Protein 6Y16 (pdb70)

Solvent-accessible surface area: 12541 Å² total; per-residue (Å²): 38,27,112,93,0,105,68,65,14,6,0,5,0,0,0,6,14,109,81,85,90,16,0,62,81,43,175,107,53,74,49,46,13,98,0,6,91,13,0,120,38,0,2,149,78,2,68,13,60,38,42,29,32,73,42,101,70,128,20,0,27,70,20,0,89,84,122,101,2,7,0,0,0,3,12,2,24,46,46,118,120,57,91,138,53,1,20,26,4,65,74,32,71,51,57,53,39,87,57,58,56,96,28,20,0,0,0,0,28,107,141,18,78,54,0,36,123,53,0,28,49,6,18,158,118,79,119,39,28,113,92,0,106,101,112,28,88,0,43,0,0,0,6,14,108,82,85,90,15,0,64,80,47,187,123,53,80,48,46,13,96,0,7,91,12,0,119,38,0,2,147,81,2,68,15,130,47,112,28,35,72,40,100,72,90,20,0,11,16,15,0,24,51,136,117,3,6,0,0,0,2,11,2,24,48,46,122,67,54,91,37,1,1,19,26,4,67,61,33,70,49,57,60,61,67,49,68,55,95,43,20,0,0,0,0,24,91,98,14,78,56,0,35,121,55,0,27,50,5,17,158,120,77,122

B-factor: mean 20.74, std 9.41, range [9.98, 87.17]

Radius of gyration: 20.6 Å; Cα contacts (8 Å, |Δi|>4): 492; chains: 2; bounding box: 46×58×48 Å

Foldseek 3Di:
DLVVCVVVQEFEEEEAQPDPQQWHQDPVRDIHHPLVVLQCLLSVVSRGHYDYDHDDHVCRLVCQVVVVGFKYRYLAFDDPVVVVFWDWADFLDQPPPPNDDTTGTITGGPVPVVSNVSSNVSSVVVD/DLVVCVVVQEFEEEEAQPDPQQWHQDPVRDIHHPLVVLQCLLSVVSRGHYDYDHDHHVCRLVCQVVPVGFKYRYLAFDDPVVVVFWDWADFLDCPPPPVDDTTDTITGGPVPVVSNVSSNVSSVVVD

Secondary structure (DSSP, 8-state):
-HHHHHHHTEEEEEE-S-BTTTBEE-TTS-EESHHHHHHHHHHHHTT-EEEEEE--GGGHHHHHHTTS-SEE-SSPBP-HHHHTT-EEPSPSEESSSTT-S-EE--EE-TT-HHHHHHHHHHHHHH-/-HHHHHHHTEEEEEE-S-BTTTBEE-TTS-EESHHHHHHHHHHHHHT-EEEEEE--GGGHHHHHHTTS-SEE-SS-B--HHHHTT-EEPSPSEESSSSS-S-EE--EE-TT-HHHHHHHHHHHHHH-

Sequence (254 aa):
AIDEIKSRGYLLVGLSADFPPFEFVDENGNIVGFDVDLAKEIARRLGVELKIVDMTFDGLIPSLLTKKIDVIISGMTITEERKKVVAFSDPYFDAGGGGSGEQQYGIAVRKEDTDLLEFINSVLRELKAIDEIKSSRGYLLVGLSADFPPFEFVDENGNIVGFDVDLAKEIARRLGVELKKIVDMTFDGLIPSSLLTKKIDVIISGMTITEERKKVVAFSDPYFDAGGGGSGEQYGIAVRKEDTDLLEFINSVLRELK

Organism: Thermotoga maritima (strain ATCC 43589 / DSM 3109 / JCM 10099 / NBRC 100826 / MSB8) (NCBI:txid243274)

Structure (mmCIF, N/CA/C/O backbone):
data_6Y16
#
_entry.id   6Y16
#
_cell.length_a   35.447
_cell.length_b   45.812
_cell.length_c   52.408
_cell.angle_alpha   64.070
_cell.angle_beta   70.330
_cell.angle_gamma   90.020
#
_symmetry.space_group_name_H-M   'P 1'
#
loop_
_entity.id
_entity.type
_entity.pdbx_description
1 polymer 'Amino acid ABC transporter, periplasmic amino acid-binding protein,Amino acid ABC transporter, periplasmic amino acid-binding protein'
2 non-polymer GUANIDINE
3 non-polymer 1,2-ETHANEDIOL
4 water water
#
loop_
_atom_site.group_PDB
_atom_site.id
_atom_site.type_sy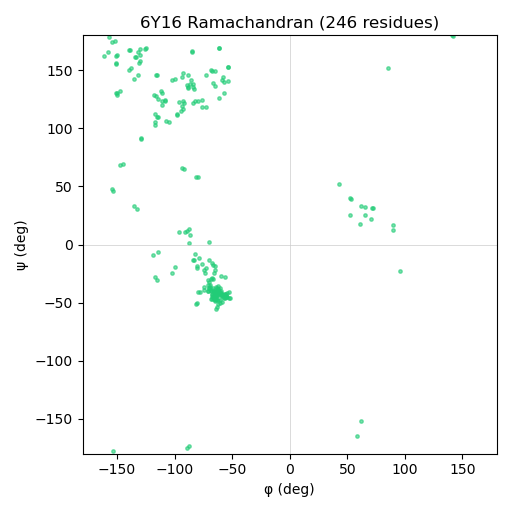mbol
_atom_site.label_atom_id
_atom_site.label_alt_id
_atom_site.label_comp_id
_atom_site.label_asym_id
_atom_site.label_entity_id
_atom_site.label_seq_id
_atom_site.pdbx_PDB_ins_code
_atom_site.Cartn_x
_atom_site.Cartn_y
_atom_site.Cartn_z
_atom_site.occupancy
_atom_site.B_iso_or_equiv
_atom_site.auth_seq_id
_atom_site.auth_comp_id
_atom_site.auth_asym_id
_atom_site.auth_atom_id
_atom_site.pdbx_PDB_model_num
ATOM 1 N N . ALA A 1 2 ? 21.511 11.702 35.979 1.00 22.05 1 ALA A N 1
ATOM 2 C CA . ALA A 1 2 ? 22.580 12.453 35.223 1.00 23.84 1 ALA A CA 1
ATOM 3 C C . ALA A 1 2 ? 22.063 13.821 34.768 1.00 22.09 1 ALA A C 1
ATOM 4 O O . ALA A 1 2 ? 22.875 14.749 34.544 1.00 20.04 1 ALA A O 1
ATOM 6 N N . ILE A 1 3 ? 20.751 13.982 34.600 1.00 21.06 2 ILE A N 1
ATOM 7 C CA . ILE A 1 3 ? 20.192 15.251 34.069 1.00 19.97 2 ILE A CA 1
ATOM 8 C C . ILE A 1 3 ? 20.374 16.354 35.114 1.00 18.67 2 ILE A C 1
ATOM 9 O O . ILE A 1 3 ? 20.649 17.477 34.732 1.00 19.84 2 ILE A O 1
ATOM 14 N N . ASP A 1 4 ? 20.184 16.057 36.403 1.00 19.42 3 ASP A N 1
ATOM 15 C CA . ASP A 1 4 ? 20.358 17.057 37.485 1.00 20.79 3 ASP A CA 1
ATOM 16 C C . ASP A 1 4 ? 21.777 17.646 37.386 1.00 19.58 3 ASP A C 1
ATOM 17 O O . ASP A 1 4 ? 21.921 18.861 37.439 1.00 18.06 3 ASP A O 1
ATOM 22 N N . GLU A 1 5 ? 22.778 16.802 37.155 1.00 20.08 4 GLU A N 1
ATOM 23 C CA . GLU A 1 5 ? 24.206 17.204 37.172 1.00 18.45 4 GLU A CA 1
ATOM 24 C C . GLU A 1 5 ? 24.537 18.010 35.908 1.00 15.33 4 GLU A C 1
ATOM 25 O O . GLU A 1 5 ? 25.357 18.954 35.977 1.00 18.53 4 GLU A O 1
ATOM 31 N N . ILE A 1 6 ? 23.995 17.618 34.762 1.00 15.06 5 ILE A N 1
ATOM 32 C CA . ILE A 1 6 ? 24.138 18.416 33.511 1.00 17.41 5 ILE A CA 1
ATOM 33 C C . ILE A 1 6 ? 23.512 19.796 33.758 1.00 16.53 5 ILE A C 1
ATOM 34 O O . ILE A 1 6 ? 24.125 20.805 33.387 1.00 15.55 5 ILE A O 1
ATOM 39 N N . LYS A 1 7 ? 22.273 19.850 34.270 1.00 16.88 6 LYS A N 1
ATOM 40 C CA . LYS A 1 7 ? 21.561 21.135 34.422 1.00 18.26 6 LYS A CA 1
ATOM 41 C C . LYS A 1 7 ? 22.320 22.007 35.418 1.00 18.91 6 LYS A C 1
ATOM 42 O O . LYS A 1 7 ? 22.428 23.232 35.153 1.00 17.54 6 LYS A O 1
ATOM 48 N N . SER A 1 8 ? 22.887 21.382 36.450 1.00 19.15 7 SER A N 1
ATOM 49 C CA . SER A 1 8 ? 23.695 22.125 37.455 1.00 20.85 7 SER A CA 1
ATOM 50 C C . SER A 1 8 ? 24.945 22.723 36.799 1.00 20.23 7 SER A C 1
ATOM 51 O O . SER A 1 8 ? 25.218 23.922 37.033 1.00 20.31 7 SER A O 1
ATOM 54 N N . ARG A 1 9 ? 25.696 21.969 36.001 1.00 16.60 8 ARG A N 1
ATOM 55 C CA . ARG A 1 9 ? 26.873 22.470 35.226 1.00 16.93 8 ARG A CA 1
ATOM 56 C C . ARG A 1 9 ? 26.443 23.556 34.233 1.00 16.96 8 ARG A C 1
ATOM 57 O O . ARG A 1 9 ? 27.215 24.518 34.029 1.00 15.61 8 ARG A O 1
ATOM 65 N N . GLY A 1 10 ? 25.305 23.369 33.546 1.00 14.40 9 GLY A N 1
ATOM 66 C CA . GLY A 1 10 ? 24.750 24.359 32.615 1.00 14.10 9 GLY A CA 1
ATOM 67 C C . GLY A 1 10 ? 25.277 24.150 31.206 1.00 13.43 9 GLY A C 1
ATOM 68 O O . GLY A 1 10 ? 25.086 25.028 30.360 1.00 14.72 9 GLY A O 1
ATOM 69 N N . TYR A 1 11 ? 25.843 22.973 30.930 1.00 15.25 10 TYR A N 1
ATOM 70 C CA . TYR A 1 11 ? 26.321 22.630 29.569 1.00 14.17 10 TYR A CA 1
ATOM 71 C C . TYR A 1 11 ? 26.234 21.118 29.383 1.00 12.87 10 TYR A C 1
ATOM 72 O O . TYR A 1 11 ? 26.362 20.347 30.354 1.00 14.23 10 TYR A O 1
ATOM 81 N N . LEU A 1 12 ? 26.152 20.743 28.108 1.00 14.74 11 LEU A N 1
ATOM 82 C CA . LEU A 1 12 ? 26.176 19.348 27.634 1.00 14.24 11 LEU A CA 1
ATOM 83 C C . LEU A 1 12 ? 27.424 19.147 26.776 1.00 15.27 11 LEU A C 1
ATOM 84 O O . LEU A 1 12 ? 27.604 19.887 25.831 1.00 14.96 11 LEU A O 1
ATOM 89 N N . LEU A 1 13 ? 28.215 18.122 27.087 1.00 14.71 12 LEU A N 1
ATOM 90 C CA . LEU A 1 13 ? 29.474 17.798 26.369 1.00 13.63 12 LEU A CA 1
ATOM 91 C C . LEU A 1 13 ? 29.117 16.695 25.369 1.00 13.14 12 LEU A C 1
ATOM 92 O O . LEU A 1 13 ? 28.718 15.615 25.782 1.00 12.70 12 LEU A O 1
ATOM 97 N N . VAL A 1 14 ? 29.156 17.031 24.088 1.00 12.51 13 VAL A N 1
ATOM 98 C CA . VAL A 1 14 ? 28.845 16.067 23.002 1.00 12.93 13 VAL A CA 1
ATOM 99 C C . VAL A 1 14 ? 30.145 15.716 22.294 1.00 13.41 13 VAL A C 1
ATOM 100 O O . VAL A 1 14 ? 30.786 16.611 21.726 1.00 13.98 13 VAL A O 1
ATOM 104 N N . GLY A 1 15 ? 30.449 14.425 22.249 1.00 13.64 14 GLY A N 1
ATOM 105 C CA . GLY A 1 15 ? 31.605 13.919 21.509 1.00 13.58 14 GLY A CA 1
ATOM 106 C C . GLY A 1 15 ? 31.226 13.615 20.075 1.00 14.84 14 GLY A C 1
ATOM 107 O O . GLY A 1 15 ? 30.149 13.018 19.857 1.00 12.42 14 GLY A O 1
ATOM 108 N N . LEU A 1 16 ? 32.069 14.030 19.140 1.00 12.20 15 LEU A N 1
ATOM 109 C CA . LEU A 1 16 ? 31.959 13.532 17.753 1.00 14.48 15 LEU A CA 1
ATOM 110 C C . LEU A 1 16 ? 33.320 13.559 17.080 1.00 14.32 15 LEU A C 1
ATOM 111 O O . LEU A 1 16 ? 34.295 14.106 17.645 1.00 13.98 15 LEU A O 1
ATOM 116 N N . SER A 1 17 ? 33.352 13.030 15.861 1.00 14.19 16 SER A N 1
ATOM 117 C CA . SER A 1 17 ? 34.546 13.050 14.973 1.00 14.11 16 SER A CA 1
ATOM 118 C C . SER A 1 17 ? 34.159 13.861 13.732 1.00 15.41 16 SER A C 1
ATOM 119 O O . SER A 1 17 ? 33.398 13.331 12.896 1.00 14.70 16 SER A O 1
ATOM 122 N N . ALA A 1 18 ? 34.655 15.096 13.617 1.00 14.78 17 ALA A N 1
ATOM 123 C CA . ALA A 1 18 ? 34.173 16.042 12.585 1.00 15.25 17 ALA A CA 1
ATOM 124 C C . ALA A 1 18 ? 34.847 15.771 11.232 1.00 16.47 17 ALA A C 1
ATOM 125 O O . ALA A 1 18 ? 35.431 16.698 10.658 1.00 19.96 17 ALA A O 1
ATOM 127 N N . ASP A 1 19 ? 34.699 14.565 10.700 1.00 16.89 18 ASP A N 1
ATOM 128 C CA . ASP A 1 19 ? 35.281 14.203 9.384 1.00 19.19 18 ASP A CA 1
ATOM 129 C C . ASP A 1 19 ? 34.244 13.446 8.563 1.00 18.79 18 ASP A C 1
ATOM 130 O O . ASP A 1 19 ? 34.644 12.518 7.836 1.00 20.15 18 ASP A O 1
ATOM 135 N N . PHE A 1 20 ? 32.956 13.763 8.718 1.00 16.65 19 PHE A N 1
ATOM 136 C CA . PHE A 1 20 ? 31.881 12.877 8.188 1.00 16.62 19 PHE A CA 1
ATOM 137 C C . PHE A 1 20 ? 30.701 13.744 7.772 1.00 16.27 19 PHE A C 1
ATOM 138 O O . PHE A 1 20 ? 29.609 13.750 8.359 1.00 15.57 19 PHE A O 1
ATOM 146 N N . PRO A 1 21 ? 30.909 14.529 6.710 1.00 16.62 20 PRO A N 1
ATOM 147 C CA . PRO A 1 21 ? 29.807 15.331 6.183 1.00 16.77 20 PRO A CA 1
ATOM 148 C C . PRO A 1 21 ? 28.765 14.344 5.668 1.00 15.01 20 PRO A C 1
ATOM 149 O O . PRO A 1 21 ? 29.109 13.299 5.134 1.00 15.88 20 PRO A O 1
ATOM 153 N N . PRO A 1 22 ? 27.458 14.660 5.687 1.00 14.29 21 PRO A N 1
ATOM 154 C CA . PRO A 1 22 ? 26.893 15.909 6.176 1.00 15.31 21 PRO A CA 1
ATOM 155 C C . PRO A 1 22 ? 26.555 15.900 7.678 1.00 14.23 21 PRO A C 1
ATOM 156 O O . PRO A 1 22 ? 25.829 16.748 8.132 1.00 14.23 21 PRO A O 1
ATOM 160 N N . PHE A 1 23 ? 27.010 14.894 8.400 1.00 12.70 22 PHE A N 1
ATOM 161 C CA . PHE A 1 23 ? 26.629 14.723 9.826 1.00 13.07 22 PHE A CA 1
ATOM 162 C C . PHE A 1 23 ? 27.464 15.627 10.733 1.00 13.47 22 PHE A C 1
ATOM 163 O O . PHE A 1 23 ? 26.903 16.297 11.619 1.00 14.63 22 PHE A O 1
ATOM 171 N N . GLU A 1 24 ? 28.788 15.583 10.574 1.00 14.03 23 GLU A N 1
ATOM 172 C CA . GLU A 1 24 ? 29.676 16.519 11.319 1.00 13.30 23 GLU A CA 1
ATOM 173 C C . GLU A 1 24 ? 30.893 16.762 10.438 1.00 13.83 23 GLU A C 1
ATOM 174 O O . GLU A 1 24 ? 31.524 15.795 9.982 1.00 14.66 23 GLU A O 1
ATOM 180 N N . PHE A 1 25 ? 31.231 18.022 10.249 1.00 15.52 24 PHE A N 1
ATOM 181 C CA . PHE A 1 25 ? 32.403 18.439 9.444 1.00 16.59 24 PHE A CA 1
ATOM 182 C C . PHE A 1 25 ? 32.770 19.879 9.796 1.00 17.89 24 PHE A C 1
ATOM 183 O O . PHE A 1 25 ? 32.006 20.585 10.470 1.00 19.47 24 PHE A O 1
ATOM 191 N N . VAL A 1 26 ? 34.001 20.244 9.433 1.00 21.58 25 VAL A N 1
ATOM 192 C CA . VAL A 1 26 ? 34.588 21.606 9.626 1.00 20.67 25 VAL A CA 1
ATOM 193 C C . VAL A 1 26 ? 34.356 22.416 8.338 1.00 22.60 25 VAL A C 1
ATOM 194 O O . VAL A 1 26 ? 34.698 21.917 7.240 1.00 24.84 25 VAL A O 1
ATOM 198 N N . ASP A 1 27 ? 33.631 23.529 8.442 1.00 24.67 26 ASP A N 1
ATOM 199 C CA . ASP A 1 27 ? 33.202 24.330 7.258 1.00 29.63 26 ASP A CA 1
ATOM 200 C C . ASP A 1 27 ? 34.282 25.371 6.951 1.00 34.85 26 ASP A C 1
ATOM 201 O O . ASP A 1 27 ? 35.375 25.288 7.566 1.00 26.32 26 ASP A O 1
ATOM 206 N N . GLU A 1 28 ? 33.997 26.243 5.972 1.00 41.21 27 GLU A N 1
ATOM 207 C CA . GLU A 1 28 ? 34.985 27.157 5.335 1.00 47.05 27 GLU A CA 1
ATOM 208 C C . GLU A 1 28 ? 35.473 28.154 6.389 1.00 44.00 27 GLU A C 1
ATOM 209 O O . GLU A 1 28 ? 36.583 28.654 6.237 1.00 48.61 27 GLU A O 1
ATOM 215 N N . ASN A 1 29 ? 34.692 28.365 7.448 1.00 39.80 28 ASN A N 1
ATOM 216 C CA . ASN A 1 29 ? 34.989 29.286 8.573 1.00 42.52 28 ASN A CA 1
ATOM 217 C C . ASN A 1 29 ? 35.611 28.534 9.756 1.00 43.65 28 ASN A C 1
ATOM 218 O O . ASN A 1 29 ? 35.651 29.134 10.850 1.00 44.11 28 ASN A O 1
ATOM 223 N N . GLY A 1 30 ? 36.006 27.265 9.588 1.00 37.95 29 GLY A N 1
ATOM 224 C CA . GLY A 1 30 ? 36.581 26.434 10.670 1.00 35.63 29 GLY A CA 1
ATOM 225 C C . GLY A 1 30 ? 35.593 26.135 11.794 1.00 32.91 29 GLY A C 1
ATOM 226 O O . GLY A 1 30 ? 36.019 25.830 12.922 1.00 30.75 29 GLY A O 1
ATOM 227 N N . ASN A 1 31 ? 34.289 26.149 11.526 1.00 30.55 30 ASN A N 1
ATOM 228 C CA . ASN A 1 31 ? 33.269 25.831 12.558 1.00 28.28 30 ASN A CA 1
ATOM 229 C C . ASN A 1 31 ? 32.764 24.405 12.325 1.00 21.52 30 ASN A C 1
ATOM 230 O O . ASN A 1 31 ? 32.727 23.994 11.149 1.00 21.13 30 ASN A O 1
ATOM 235 N N . ILE A 1 32 ? 32.524 23.674 13.421 1.00 19.07 31 ILE A N 1
ATOM 236 C CA . ILE A 1 32 ? 31.994 22.284 13.312 1.00 19.70 31 ILE A CA 1
ATOM 237 C C . ILE A 1 32 ? 30.493 22.424 13.140 1.00 17.71 31 ILE A C 1
ATOM 238 O O . ILE A 1 32 ? 29.846 23.030 13.990 1.00 17.94 31 ILE A O 1
ATOM 243 N N . VAL A 1 33 ? 29.981 21.849 12.058 1.00 16.86 32 VAL A N 1
ATOM 244 C CA . VAL A 1 33 ? 28.561 21.982 11.660 1.00 17.83 32 VAL A CA 1
ATOM 245 C C . VAL A 1 33 ? 28.088 20.613 11.169 1.00 15.80 32 VAL A C 1
ATOM 246 O O . VAL A 1 33 ? 28.928 19.720 10.911 1.00 18.41 32 VAL A O 1
ATOM 250 N N . GLY A 1 34 ? 26.782 20.475 11.013 1.00 16.29 33 GLY A N 1
ATOM 251 C CA . GLY A 1 34 ? 26.194 19.307 10.347 1.00 15.61 33 GLY A CA 1
ATOM 252 C C . GLY A 1 34 ? 24.911 18.889 11.038 1.00 15.25 33 GLY A C 1
ATOM 253 O O . GLY A 1 34 ? 24.532 19.448 12.069 1.00 14.97 33 GLY A O 1
ATOM 254 N N . PHE A 1 35 ? 24.289 17.846 10.496 1.00 15.16 34 PHE A N 1
ATOM 255 C CA . PHE A 1 35 ? 23.008 17.316 11.014 1.00 14.67 34 PHE A CA 1
ATOM 256 C C . PHE A 1 35 ? 23.157 16.986 12.508 1.00 14.06 34 PHE A C 1
ATOM 257 O O . PHE A 1 35 ? 22.225 17.240 13.298 1.00 15.13 34 PHE A O 1
ATOM 265 N N . ASP A 1 36 ? 24.259 16.344 12.882 1.00 13.79 35 ASP A N 1
ATOM 266 C CA . ASP A 1 36 ? 24.479 15.888 14.277 1.00 12.06 35 ASP A CA 1
ATOM 267 C C . ASP A 1 36 ? 24.690 17.079 15.198 1.00 12.44 35 ASP A C 1
ATOM 268 O O . ASP A 1 36 ? 24.257 17.040 16.369 1.00 14.40 35 ASP A O 1
ATOM 273 N N . VAL A 1 37 ? 25.329 18.127 14.709 1.00 12.83 36 VAL A N 1
ATOM 274 C CA . VAL A 1 37 ? 25.516 19.359 15.518 1.00 13.25 36 VAL A CA 1
ATOM 275 C C . VAL A 1 37 ? 24.117 19.927 15.749 1.00 13.65 36 VAL A C 1
ATOM 276 O O . VAL A 1 37 ? 23.846 20.393 16.857 1.00 15.30 36 VAL A O 1
ATOM 280 N N . ASP A 1 38 ? 23.307 20.020 14.693 1.00 12.90 37 ASP A N 1
ATOM 281 C CA . ASP A 1 38 ? 21.934 20.564 14.842 1.00 14.65 37 ASP A CA 1
ATOM 282 C C . ASP A 1 38 ? 21.161 19.766 15.905 1.00 14.95 37 ASP A C 1
ATOM 283 O O . ASP A 1 38 ? 20.422 20.362 16.735 1.00 15.15 37 ASP A O 1
ATOM 288 N N . LEU A 1 39 ? 21.280 18.442 15.900 1.00 14.19 38 LEU A N 1
ATOM 289 C CA . LEU A 1 39 ? 20.569 17.575 16.862 1.00 14.92 38 LEU A CA 1
ATOM 290 C C . LEU A 1 39 ? 21.146 17.825 18.266 1.00 14.07 38 LEU A C 1
ATOM 291 O O . LEU A 1 39 ? 20.361 17.939 19.212 1.00 13.37 38 LEU A O 1
ATOM 296 N N . ALA A 1 40 ? 22.483 17.859 18.421 1.00 13.88 39 ALA A N 1
ATOM 297 C CA . ALA A 1 40 ? 23.129 18.191 19.718 1.00 14.74 39 ALA A CA 1
ATOM 298 C C . ALA A 1 40 ? 22.545 19.512 20.256 1.00 16.09 39 ALA A C 1
ATOM 299 O O . ALA A 1 40 ? 22.166 19.616 21.450 1.00 13.75 39 ALA A O 1
ATOM 301 N N . LYS A 1 41 ? 22.429 20.513 19.382 1.00 14.63 40 LYS A N 1
ATOM 302 C CA . LYS A 1 41 ? 21.970 21.857 19.800 1.00 15.91 40 LYS A CA 1
ATOM 303 C C . LYS A 1 41 ? 20.528 21.754 20.298 1.00 14.97 40 LYS A C 1
ATOM 304 O O . LYS A 1 41 ? 20.193 22.398 21.269 1.00 15.93 40 LYS A O 1
ATOM 310 N N . GLU A 1 42 ? 19.707 20.964 19.613 1.00 15.45 41 GLU A N 1
ATOM 311 C CA . GLU A 1 42 ? 18.310 20.791 19.992 1.00 18.23 41 GLU A CA 1
ATOM 312 C C . GLU A 1 42 ? 18.199 20.155 21.371 1.00 16.94 41 GLU A C 1
ATOM 313 O O . GLU A 1 42 ? 17.447 20.628 22.223 1.00 16.13 41 GLU A O 1
ATOM 319 N N . ILE A 1 43 ? 18.950 19.080 21.584 1.00 14.50 42 ILE A N 1
ATOM 320 C CA . ILE A 1 43 ? 18.933 18.376 22.893 1.00 14.16 42 ILE A CA 1
ATOM 321 C C . ILE A 1 43 ? 19.398 19.331 23.995 1.00 14.63 42 ILE A C 1
ATOM 322 O O . ILE A 1 43 ? 18.764 19.374 25.054 1.00 15.01 42 ILE A O 1
ATOM 327 N N . ALA A 1 44 ? 20.507 20.045 23.795 1.00 14.71 43 ALA A N 1
ATOM 328 C CA . ALA A 1 44 ? 21.018 20.979 24.814 1.00 16.13 43 ALA A CA 1
ATOM 329 C C . ALA A 1 44 ? 19.923 22.017 25.086 1.00 15.27 43 ALA A C 1
ATOM 330 O O . ALA A 1 44 ? 19.642 22.320 26.242 1.00 16.87 43 ALA A O 1
ATOM 332 N N . ARG A 1 45 ? 19.290 22.521 24.028 1.00 15.83 44 ARG A N 1
ATOM 333 C CA . ARG A 1 45 ? 18.280 23.596 24.188 1.00 17.14 44 ARG A CA 1
ATOM 334 C C . ARG A 1 45 ? 17.124 23.034 25.027 1.00 19.75 44 ARG A C 1
ATOM 335 O O . ARG A 1 45 ? 16.598 23.734 25.898 1.00 17.46 44 ARG A O 1
ATOM 343 N N . ARG A 1 46 ? 16.698 21.797 24.785 1.00 17.65 45 ARG A N 1
ATOM 344 C CA . ARG A 1 46 ? 15.539 21.253 25.530 1.00 18.71 45 ARG A CA 1
ATOM 345 C C . ARG A 1 46 ? 15.937 20.911 26.965 1.00 18.92 45 ARG A C 1
ATOM 346 O O . ARG A 1 46 ? 15.058 20.883 27.830 1.00 18.35 45 ARG A O 1
ATOM 354 N N . LEU A 1 47 ? 17.225 20.698 27.261 1.00 18.23 46 LEU A N 1
ATOM 355 C CA . LEU A 1 47 ? 17.676 20.528 28.666 1.00 17.76 46 LEU A CA 1
ATOM 356 C C . LEU A 1 47 ? 17.868 21.889 29.347 1.00 15.77 46 LEU A C 1
ATOM 357 O O . LEU A 1 47 ? 18.177 21.856 30.523 1.00 19.04 46 LEU A O 1
ATOM 362 N N . GLY A 1 48 ? 17.788 22.991 28.598 1.00 15.82 47 GLY A N 1
ATOM 363 C CA . GLY A 1 48 ? 18.034 24.360 29.089 1.00 17.78 47 GLY A CA 1
ATOM 364 C C . GLY A 1 48 ? 19.520 24.578 29.372 1.00 16.70 47 GLY A C 1
ATOM 365 O O . GLY A 1 48 ? 19.840 25.459 30.174 1.00 17.38 47 GLY A O 1
ATOM 366 N N . VAL A 1 49 ? 20.413 23.924 28.633 1.00 15.21 48 VAL A N 1
ATOM 367 C CA . VAL A 1 49 ? 21.877 24.121 28.854 1.00 15.46 48 VAL A CA 1
ATOM 368 C C . VAL A 1 49 ? 22.563 24.535 27.557 1.00 15.66 48 VAL A C 1
ATOM 369 O O . VAL A 1 49 ? 21.955 24.408 26.466 1.00 15.43 48 VAL A O 1
ATOM 373 N N . GLU A 1 50 ? 23.829 24.954 27.677 1.00 14.88 49 GLU A N 1
ATOM 374 C CA . GLU A 1 50 ? 24.661 25.285 26.502 1.00 15.62 49 GLU A CA 1
ATOM 375 C C . GLU A 1 50 ? 25.309 24.000 25.976 1.00 13.47 49 GLU A C 1
ATOM 376 O O . GLU A 1 50 ? 25.290 22.980 26.653 1.00 15.93 49 GLU A O 1
ATOM 382 N N . LEU A 1 51 ? 25.840 24.070 24.768 1.00 16.69 50 LEU A N 1
ATOM 383 C CA . LEU A 1 51 ? 26.491 22.926 24.088 1.00 16.82 50 LEU A CA 1
ATOM 384 C C . LEU A 1 51 ? 27.990 23.155 23.964 1.00 17.84 50 LEU A C 1
ATOM 385 O O . LEU A 1 51 ? 28.406 24.238 23.537 1.00 17.19 50 LEU A O 1
ATOM 390 N N . LYS A 1 52 ? 28.785 22.169 24.359 1.00 16.31 51 LYS A N 1
ATOM 391 C CA . LYS A 1 52 ? 30.221 22.096 23.984 1.00 15.95 51 LYS A CA 1
ATOM 392 C C . LYS A 1 52 ? 30.405 20.830 23.143 1.00 15.73 51 LYS A C 1
ATOM 393 O O . LYS A 1 52 ? 30.233 19.740 23.722 1.00 15.45 51 LYS A O 1
ATOM 399 N N . ILE A 1 53 ? 30.713 21.006 21.857 1.00 16.11 52 ILE A N 1
ATOM 400 C CA . ILE A 1 53 ? 31.156 19.910 20.940 1.00 16.30 52 ILE A CA 1
ATOM 401 C C . ILE A 1 53 ? 32.603 19.602 21.281 1.00 19.10 52 ILE A C 1
ATOM 402 O O . ILE A 1 53 ? 33.445 20.540 21.280 1.00 18.79 52 ILE A O 1
ATOM 407 N N . VAL A 1 54 ? 32.871 18.343 21.596 1.00 15.33 53 VAL A N 1
ATOM 408 C CA . VAL A 1 54 ? 34.256 17.873 21.847 1.00 15.23 53 VAL A CA 1
ATOM 409 C C . VAL A 1 54 ? 34.656 17.022 20.646 1.00 14.66 53 VAL A C 1
ATOM 410 O O . VAL A 1 54 ? 34.137 15.887 20.547 1.00 15.05 53 VAL A O 1
ATOM 414 N N . ASP A 1 55 ? 35.523 17.557 19.782 1.00 14.74 54 ASP A N 1
ATOM 415 C CA . ASP A 1 55 ? 35.950 16.880 18.533 1.00 15.41 54 ASP A CA 1
ATOM 416 C C . ASP A 1 55 ? 37.081 15.921 18.897 1.00 15.30 54 ASP A C 1
ATOM 417 O O . ASP A 1 55 ? 38.026 16.331 19.583 1.00 17.82 54 ASP A O 1
ATOM 422 N N . MET A 1 56 ? 37.019 14.702 18.404 1.00 13.52 55 MET A N 1
ATOM 423 C CA . MET A 1 56 ? 38.089 13.711 18.588 1.00 14.76 55 MET A CA 1
ATOM 424 C C . MET A 1 56 ? 38.070 12.714 17.431 1.00 15.39 55 MET A C 1
ATOM 425 O O . MET A 1 56 ? 37.193 12.816 16.573 1.00 16.17 55 MET A O 1
ATOM 430 N N . THR A 1 57 ? 38.960 11.726 17.483 1.00 16.38 56 THR A N 1
ATOM 431 C CA . THR A 1 57 ? 38.967 10.603 16.516 1.00 18.25 56 THR A CA 1
ATOM 432 C C . THR A 1 57 ? 37.781 9.699 16.835 1.00 16.35 56 THR A C 1
ATOM 433 O O . THR A 1 57 ? 37.352 9.632 17.975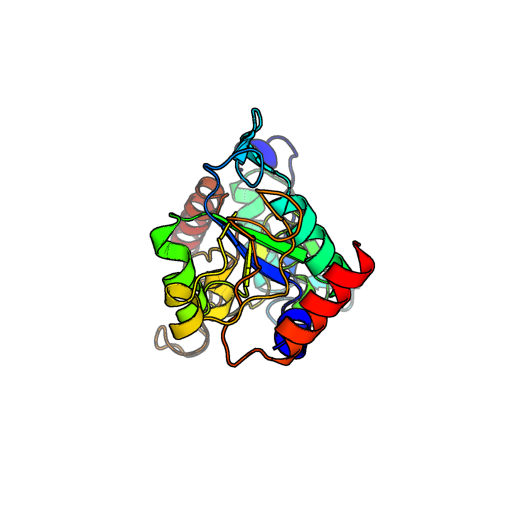 1.00 15.58 56 THR A O 1
ATOM 437 N N . PHE A 1 58 ? 37.193 9.115 15.807 1.00 16.70 57 PHE A N 1
ATOM 438 C CA . PHE A 1 58 ? 36.001 8.246 15.966 1.00 15.93 57 PHE A CA 1
ATOM 439 C C . PHE A 1 58 ? 36.275 7.122 16.977 1.00 17.23 57 PHE A C 1
ATOM 440 O O . PHE A 1 58 ? 35.436 6.871 17.882 1.00 14.17 57 PHE A O 1
ATOM 448 N N . ASP A 1 59 ? 37.449 6.465 16.880 1.00 19.02 58 ASP A N 1
ATOM 449 C CA . ASP A 1 59 ? 37.843 5.350 17.775 1.00 18.87 58 ASP A CA 1
ATOM 450 C C . ASP A 1 59 ? 37.994 5.850 19.215 1.00 17.08 58 ASP A C 1
ATOM 451 O O . ASP A 1 59 ? 37.990 5.005 20.137 1.00 18.03 58 ASP A O 1
ATOM 456 N N . GLY A 1 60 ? 38.145 7.157 19.430 1.00 13.51 59 GLY A N 1
ATOM 457 C CA . GLY A 1 60 ? 38.265 7.724 20.781 1.00 12.99 59 GLY A CA 1
ATOM 458 C C . GLY A 1 60 ? 36.914 7.967 21.453 1.00 11.84 59 GLY A C 1
ATOM 459 O O . GLY A 1 60 ? 36.904 8.305 22.638 1.00 12.43 59 GLY A O 1
ATOM 460 N N . LEU A 1 61 ? 35.800 7.925 20.719 1.00 13.86 60 LEU A N 1
ATOM 461 C CA . LEU A 1 61 ? 34.490 8.388 21.229 1.00 13.03 60 LEU A CA 1
ATOM 462 C C . LEU A 1 61 ? 34.035 7.531 22.404 1.00 12.88 60 LEU A C 1
ATOM 463 O O . LEU A 1 61 ? 33.717 8.071 23.463 1.00 13.29 60 LEU A O 1
ATOM 468 N N . ILE A 1 62 ? 33.938 6.212 22.245 1.00 13.39 61 ILE A N 1
ATOM 469 C CA . ILE A 1 62 ? 33.402 5.394 23.368 1.00 14.53 61 ILE A CA 1
ATOM 470 C C . ILE A 1 62 ? 34.381 5.452 24.544 1.00 12.80 61 ILE A C 1
ATOM 471 O O . ILE A 1 62 ? 33.963 5.654 25.668 1.00 14.31 61 ILE A O 1
ATOM 476 N N . PRO A 1 63 ? 35.711 5.393 24.345 1.00 14.22 62 PRO A N 1
ATOM 477 C CA . PRO A 1 63 ? 36.623 5.607 25.472 1.00 13.03 62 PRO A CA 1
ATOM 478 C C . PRO A 1 63 ? 36.380 6.924 26.221 1.00 13.39 62 PRO A C 1
ATOM 479 O O . PRO A 1 63 ? 36.415 6.921 27.424 1.00 14.08 62 PRO A O 1
ATOM 483 N N . SER A 1 64 ? 36.128 8.019 25.508 1.00 14.22 63 SER A N 1
ATOM 484 C CA . SER A 1 64 ? 35.864 9.343 26.134 1.00 14.72 63 SER A CA 1
ATOM 485 C C . SER A 1 64 ? 34.549 9.318 26.904 1.00 12.88 63 SER A C 1
ATOM 486 O O . SER A 1 64 ? 34.428 9.933 27.971 1.00 13.62 63 SER A O 1
ATOM 489 N N . LEU A 1 65 ? 33.543 8.653 26.355 1.00 13.07 64 LEU A N 1
ATOM 490 C CA . LEU A 1 65 ? 32.255 8.558 27.057 1.00 12.32 64 LEU A CA 1
ATOM 491 C C . LEU A 1 65 ? 32.444 7.758 28.359 1.00 12.66 64 LEU A C 1
ATOM 492 O O . LEU A 1 65 ? 31.889 8.169 29.383 1.00 13.80 64 LEU A O 1
ATOM 497 N N . LEU A 1 66 ? 33.148 6.627 28.313 1.00 15.17 65 LEU A N 1
ATOM 498 C CA . LEU A 1 66 ? 33.415 5.756 29.496 1.00 14.93 65 LEU A CA 1
ATOM 499 C C . LEU A 1 66 ? 34.098 6.546 30.612 1.00 15.52 65 LEU A C 1
ATOM 500 O O . LEU A 1 66 ? 33.793 6.302 31.800 1.00 14.47 65 LEU A O 1
ATOM 505 N N . THR A 1 67 ? 35.066 7.391 30.250 1.00 15.08 66 THR A N 1
ATOM 506 C CA . THR A 1 67 ? 35.897 8.172 31.200 1.00 16.87 66 THR A CA 1
ATOM 507 C C . THR A 1 67 ? 35.215 9.491 31.560 1.00 15.88 66 THR A C 1
ATOM 508 O O . THR A 1 67 ? 35.882 10.339 32.182 1.00 14.87 66 THR A O 1
ATOM 512 N N . LYS A 1 68 ? 33.967 9.679 31.137 1.00 14.52 67 LYS A N 1
ATOM 513 C CA . LYS A 1 68 ? 33.141 10.849 31.517 1.00 16.03 67 LYS A CA 1
ATOM 514 C C . LYS A 1 68 ? 33.775 12.158 31.023 1.00 16.09 67 LYS A C 1
ATOM 515 O O . LYS A 1 68 ? 33.548 13.197 31.687 1.00 16.87 67 LYS A O 1
ATOM 521 N N . LYS A 1 69 ? 34.462 12.166 29.871 1.00 15.50 68 LYS A N 1
ATOM 522 C CA . LYS A 1 69 ? 34.945 13.413 29.225 1.00 17.29 68 LYS A CA 1
ATOM 523 C C . LYS A 1 69 ? 33.774 14.039 28.449 1.00 14.54 68 LYS A C 1
ATOM 524 O O . LYS A 1 69 ? 33.868 15.218 28.129 1.00 13.52 68 LYS A O 1
ATOM 530 N N . ILE A 1 70 ? 32.754 13.245 28.134 1.00 12.88 69 ILE A N 1
ATOM 531 C CA . ILE A 1 70 ? 31.567 13.647 27.329 1.00 12.69 69 ILE A CA 1
ATOM 532 C C . ILE A 1 70 ? 30.331 13.014 27.968 1.00 13.85 69 ILE A C 1
ATOM 533 O O . ILE A 1 70 ? 30.429 11.973 28.671 1.00 14.75 69 ILE A O 1
ATOM 538 N N . ASP A 1 71 ? 29.197 13.695 27.825 1.00 14.92 70 ASP A N 1
ATOM 539 C CA . ASP A 1 71 ? 27.885 13.171 28.246 1.00 13.46 70 ASP A CA 1
ATOM 540 C C . ASP A 1 71 ? 27.352 12.152 27.236 1.00 13.23 70 ASP A C 1
ATOM 541 O O . ASP A 1 71 ? 26.633 11.246 27.633 1.00 13.76 70 ASP A O 1
ATOM 546 N N . VAL A 1 72 ? 27.512 12.411 25.955 1.00 12.83 71 VAL A N 1
ATOM 547 C CA . VAL A 1 72 ? 26.890 11.581 24.889 1.00 13.33 71 VAL A CA 1
ATOM 548 C C . VAL A 1 72 ? 27.776 11.646 23.658 1.00 12.67 71 VAL A C 1
ATOM 549 O O . VAL A 1 72 ? 28.638 12.558 23.527 1.00 13.56 71 VAL A O 1
ATOM 553 N N . ILE A 1 73 ? 27.570 10.683 22.766 1.00 13.61 72 ILE A N 1
ATOM 554 C CA . ILE A 1 73 ? 28.188 10.643 21.418 1.00 12.12 72 ILE A CA 1
ATOM 555 C C . ILE A 1 73 ? 27.064 10.939 20.420 1.00 12.39 72 ILE A C 1
ATOM 556 O O . ILE A 1 73 ? 26.046 10.188 20.431 1.00 12.07 72 ILE A O 1
ATOM 561 N N . ILE A 1 74 ? 27.227 11.960 19.573 1.00 13.04 73 ILE A N 1
ATOM 562 C CA . ILE A 1 74 ? 26.312 12.161 18.406 1.00 14.01 73 ILE A CA 1
ATOM 563 C C . ILE A 1 74 ? 27.200 12.324 17.172 1.00 13.89 73 ILE A C 1
ATOM 564 O O . ILE A 1 74 ? 27.769 13.423 16.946 1.00 14.58 73 ILE A O 1
ATOM 569 N N . SER A 1 75 ? 27.494 11.217 16.486 1.00 13.60 74 SER A N 1
ATOM 570 C CA . SER A 1 75 ? 28.630 11.215 15.530 1.00 14.02 74 SER A CA 1
ATOM 571 C C . SER A 1 75 ? 28.450 10.177 14.421 1.00 12.84 74 SER A C 1
ATOM 572 O O . SER A 1 75 ? 29.426 9.474 14.102 1.00 14.82 74 SER A O 1
ATOM 575 N N . GLY A 1 76 ? 27.266 10.112 13.817 1.00 12.31 75 GLY A N 1
ATOM 576 C CA . GLY A 1 76 ? 27.027 9.149 12.740 1.00 13.34 75 GLY A CA 1
ATOM 577 C C . GLY A 1 76 ? 27.393 7.749 13.182 1.00 14.16 75 GLY A C 1
ATOM 578 O O . GLY A 1 76 ? 28.061 7.009 12.382 1.00 14.56 75 GLY A O 1
ATOM 579 N N . MET A 1 77 ? 27.066 7.424 14.444 1.00 13.51 76 MET A N 1
ATOM 580 C CA . MET A 1 77 ? 27.446 6.122 15.055 1.00 13.95 76 MET A CA 1
ATOM 581 C C . MET A 1 77 ? 26.307 5.123 14.848 1.00 14.60 76 MET A C 1
ATOM 582 O O . MET A 1 77 ? 25.210 5.334 15.398 1.00 14.43 76 MET A O 1
ATOM 587 N N . THR A 1 78 ? 26.586 4.061 14.095 1.00 14.57 77 THR A N 1
ATOM 588 C CA . THR A 1 78 ? 25.629 2.977 13.817 1.00 15.27 77 THR A CA 1
ATOM 589 C C . THR A 1 78 ? 25.358 2.260 15.140 1.00 15.79 77 THR A C 1
ATOM 590 O O . THR A 1 78 ? 26.304 1.969 15.877 1.00 14.62 77 THR A O 1
ATOM 594 N N . ILE A 1 79 ? 24.095 1.904 15.378 1.00 13.92 78 ILE A N 1
ATOM 595 C CA . ILE A 1 79 ? 23.725 1.059 16.540 1.00 15.71 78 ILE A CA 1
ATOM 596 C C . ILE A 1 79 ? 24.146 -0.353 16.145 1.00 16.63 78 ILE A C 1
ATOM 597 O O . ILE A 1 79 ? 23.615 -0.903 15.129 1.00 18.56 78 ILE A O 1
ATOM 602 N N . THR A 1 80 ? 25.068 -0.944 16.898 1.00 15.50 79 THR A N 1
ATOM 603 C CA . THR A 1 80 ? 25.526 -2.323 16.590 1.00 15.43 79 THR A CA 1
ATOM 604 C C . THR A 1 80 ? 25.463 -3.144 17.878 1.00 15.33 79 THR A C 1
ATOM 605 O O . THR A 1 80 ? 25.586 -2.572 18.993 1.00 13.81 79 THR A O 1
ATOM 609 N N . GLU A 1 81 ? 25.395 -4.462 17.729 1.00 16.50 80 GLU A N 1
ATOM 610 C CA . GLU A 1 81 ? 25.491 -5.369 18.892 1.00 15.82 80 GLU A CA 1
ATOM 611 C C . GLU A 1 81 ? 26.839 -5.209 19.611 1.00 16.29 80 GLU A C 1
ATOM 612 O O . GLU A 1 81 ? 26.825 -5.193 20.857 1.00 16.71 80 GLU A O 1
ATOM 618 N N . GLU A 1 82 ? 27.926 -4.990 18.871 1.00 15.78 81 GLU A N 1
ATOM 619 C CA . GLU A 1 82 ? 29.270 -4.816 19.481 1.00 16.17 81 GLU A CA 1
ATOM 620 C C . GLU A 1 82 ? 29.248 -3.578 20.379 1.00 14.62 81 GLU A C 1
ATOM 621 O O . GLU A 1 82 ? 29.697 -3.667 21.521 1.00 14.23 81 GLU A O 1
ATOM 627 N N . ARG A 1 83 ? 28.728 -2.460 19.884 1.00 15.44 82 ARG A N 1
ATOM 628 C CA . ARG A 1 83 ? 28.730 -1.198 20.667 1.00 14.62 82 ARG A CA 1
ATOM 629 C C . ARG A 1 83 ? 27.731 -1.313 21.818 1.00 12.93 82 ARG A C 1
ATOM 630 O O . ARG A 1 83 ? 27.987 -0.698 22.877 1.00 13.32 82 ARG A O 1
ATOM 638 N N . LYS A 1 84 ? 26.647 -2.080 21.668 1.00 13.75 83 LYS A N 1
ATOM 639 C CA . LYS A 1 84 ? 25.661 -2.259 22.765 1.00 14.79 83 LYS A CA 1
ATOM 640 C C . LYS A 1 84 ? 26.272 -3.036 23.942 1.00 14.61 83 LYS A C 1
ATOM 641 O O . LYS A 1 84 ? 25.743 -2.904 25.051 1.00 14.71 83 LYS A O 1
ATOM 647 N N . LYS A 1 85 ? 27.407 -3.717 23.772 1.00 14.65 84 LYS A N 1
ATOM 648 C CA . LYS A 1 85 ? 28.053 -4.384 24.922 1.00 13.61 84 LYS A CA 1
ATOM 649 C C . LYS A 1 85 ? 28.550 -3.314 25.897 1.00 17.74 84 LYS A C 1
ATOM 650 O O . LYS A 1 85 ? 28.816 -3.662 27.053 1.00 15.80 84 LYS A O 1
ATOM 656 N N . VAL A 1 86 ? 28.905 -2.128 25.393 1.00 15.24 85 VAL A N 1
ATOM 657 C CA . VAL A 1 86 ? 29.677 -1.151 26.227 1.00 15.25 85 VAL A CA 1
ATOM 658 C C . VAL A 1 86 ? 28.866 0.119 26.511 1.00 16.60 85 VAL A C 1
ATOM 659 O O . VAL A 1 86 ? 29.106 0.729 27.575 1.00 15.13 85 VAL A O 1
ATOM 663 N N . VAL A 1 87 ? 27.966 0.542 25.609 1.00 15.89 86 VAL A N 1
ATOM 664 C CA . VAL A 1 87 ? 27.146 1.775 25.805 1.00 15.78 86 VAL A CA 1
ATOM 665 C C . VAL A 1 87 ? 25.678 1.472 25.520 1.00 14.10 86 VAL A C 1
ATOM 666 O O . VAL A 1 87 ? 25.349 0.408 24.985 1.00 15.29 86 VAL A O 1
ATOM 670 N N . ALA A 1 88 ? 24.822 2.385 25.946 1.00 13.60 87 ALA A N 1
ATOM 671 C CA . ALA A 1 88 ? 23.383 2.413 25.618 1.00 14.17 87 ALA A CA 1
ATOM 672 C C . ALA A 1 88 ? 23.199 3.298 24.375 1.00 14.73 87 ALA A C 1
ATOM 673 O O . ALA A 1 88 ? 23.992 4.242 24.156 1.00 17.05 87 ALA A O 1
ATOM 675 N N . PHE A 1 89 ? 22.214 2.981 23.540 1.00 12.98 88 PHE A N 1
ATOM 676 C CA . PHE A 1 89 ? 21.832 3.844 22.400 1.00 12.70 88 PHE A CA 1
ATOM 677 C C . PHE A 1 89 ? 20.410 4.347 22.602 1.00 14.06 88 PHE A C 1
ATOM 678 O O . PHE A 1 89 ? 19.528 3.571 23.058 1.00 13.82 88 PHE A O 1
ATOM 686 N N . SER A 1 90 ? 20.204 5.577 22.146 1.00 15.35 89 SER A N 1
ATOM 687 C CA . SER A 1 90 ? 18.862 6.140 21.884 1.00 14.07 89 SER A CA 1
ATOM 688 C C . SER A 1 90 ? 18.184 5.306 20.806 1.00 15.28 89 SER A C 1
ATOM 689 O O . SER A 1 90 ? 18.848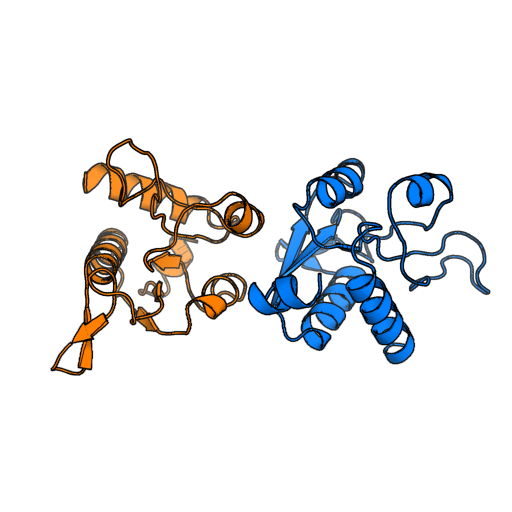 4.549 20.050 1.00 16.01 89 SER A O 1
ATOM 692 N N . ASP A 1 91 ? 16.893 5.563 20.634 1.00 15.89 90 ASP A N 1
ATOM 693 C CA . ASP A 1 91 ? 16.182 5.134 19.410 1.00 16.03 90 ASP A CA 1
ATOM 694 C C . ASP A 1 91 ? 16.950 5.676 18.212 1.00 15.96 90 ASP A C 1
ATOM 695 O O . ASP A 1 91 ? 17.594 6.727 18.303 1.00 14.90 90 ASP A O 1
ATOM 700 N N . PRO A 1 92 ? 16.886 5.020 17.044 1.00 16.12 91 PRO A N 1
ATOM 701 C CA . PRO A 1 92 ? 17.561 5.541 15.859 1.00 17.11 91 PRO A CA 1
ATOM 702 C C . PRO A 1 92 ? 17.048 6.936 15.503 1.00 17.65 91 PRO A C 1
ATOM 703 O O . PRO A 1 92 ? 15.830 7.200 15.620 1.00 16.67 91 PRO A O 1
ATOM 707 N N . TYR A 1 93 ? 17.960 7.804 15.073 1.00 14.40 92 TYR A N 1
ATOM 708 C CA . TYR A 1 93 ? 17.559 9.164 14.632 1.00 15.14 92 TYR A CA 1
ATOM 709 C C . TYR A 1 93 ? 17.816 9.348 13.130 1.00 14.81 92 TYR A C 1
ATOM 710 O O . TYR A 1 93 ? 17.471 10.382 12.559 1.00 17.53 92 TYR A O 1
ATOM 719 N N . PHE A 1 94 ? 18.451 8.377 12.490 1.00 16.93 93 PHE A N 1
ATOM 720 C CA . PHE A 1 94 ? 18.728 8.411 11.043 1.00 15.35 93 PHE A CA 1
ATOM 721 C C . PHE A 1 94 ? 18.757 6.970 10.571 1.00 17.62 93 PHE A C 1
ATOM 722 O O . PHE A 1 94 ? 19.425 6.139 11.182 1.00 18.36 93 PHE A O 1
ATOM 730 N N . ASP A 1 95 ? 18.019 6.705 9.499 1.00 18.18 94 ASP A N 1
ATOM 731 C CA . ASP A 1 95 ? 17.878 5.383 8.853 1.00 17.61 94 ASP A CA 1
ATOM 732 C C . ASP A 1 95 ? 18.499 5.474 7.463 1.00 17.93 94 ASP A C 1
ATOM 733 O O . ASP A 1 95 ? 17.960 6.226 6.600 1.00 18.24 94 ASP A O 1
ATOM 738 N N . ALA A 1 96 ? 19.647 4.822 7.261 1.00 18.40 95 ALA A N 1
ATOM 739 C CA . ALA A 1 96 ? 20.436 5.036 6.035 1.00 19.83 95 ALA A CA 1
ATOM 740 C C . ALA A 1 96 ? 19.687 4.431 4.856 1.00 21.88 95 ALA A C 1
ATOM 741 O O . ALA A 1 96 ? 19.779 5.005 3.767 1.00 20.57 95 ALA A O 1
ATOM 743 N N . GLY A 1 97 ? 19.034 3.292 5.101 1.00 26.13 96 GLY A N 1
ATOM 744 C CA . GLY A 1 97 ? 18.606 2.378 4.020 1.00 34.12 96 GLY A CA 1
ATOM 745 C C . GLY A 1 97 ? 17.143 2.559 3.668 1.00 37.71 96 GLY A C 1
ATOM 746 O O . GLY A 1 97 ? 16.764 2.141 2.560 1.00 43.84 96 GLY A O 1
ATOM 747 N N . GLY A 1 98 ? 16.359 3.160 4.564 1.00 39.18 97 GLY A N 1
ATOM 748 C CA . GLY A 1 98 ? 14.886 3.235 4.467 1.00 47.88 97 GLY A CA 1
ATOM 749 C C . GLY A 1 98 ? 14.205 2.003 5.050 1.00 47.75 97 GLY A C 1
ATOM 750 O O . GLY A 1 98 ? 14.838 0.921 5.053 1.00 42.61 97 GLY A O 1
ATOM 751 N N . GLY A 1 99 ? 12.975 2.180 5.551 1.00 49.03 98 GLY A N 1
ATOM 752 C CA . GLY A 1 99 ? 12.199 1.179 6.312 1.00 48.84 98 GLY A CA 1
ATOM 753 C C . GLY A 1 99 ? 13.048 0.434 7.332 1.00 49.05 98 GLY A C 1
ATOM 754 O O . GLY A 1 99 ? 13.033 -0.813 7.307 1.00 53.86 98 GLY A O 1
ATOM 755 N N . GLY A 1 100 ? 13.775 1.166 8.187 1.00 47.95 99 GLY A N 1
ATOM 756 C CA . GLY A 1 100 ? 14.594 0.625 9.293 1.00 48.49 99 GLY A CA 1
ATOM 757 C C . GLY A 1 100 ? 15.699 -0.302 8.817 1.00 50.34 99 GLY A C 1
ATOM 758 O O . GLY A 1 100 ? 16.237 -1.061 9.654 1.00 57.04 99 GLY A O 1
ATOM 759 N N . SER A 1 101 ? 16.042 -0.239 7.525 1.00 51.24 100 SER A N 1
ATOM 760 C CA . SER A 1 101 ? 16.982 -1.171 6.851 1.00 48.60 100 SER A CA 1
ATOM 761 C C . SER A 1 101 ? 18.392 -0.579 6.886 1.00 46.98 100 SER A C 1
ATOM 762 O O . SER A 1 101 ? 18.552 0.670 6.804 1.00 45.73 100 SER A O 1
ATOM 765 N N . GLY A 1 102 ? 19.375 -1.468 7.033 1.00 39.46 101 GLY A N 1
ATOM 766 C CA . GLY A 1 102 ? 20.801 -1.116 7.058 1.00 36.47 101 GLY A CA 1
ATOM 767 C C . GLY A 1 102 ? 21.096 -0.204 8.231 1.00 27.41 101 GLY A C 1
ATOM 768 O O . GLY A 1 102 ? 20.432 -0.348 9.279 1.00 29.74 101 GLY A O 1
ATOM 769 N N . GLU A 1 103 ? 22.120 0.632 8.082 1.00 27.22 102 GLU A N 1
ATOM 770 C CA . GLU A 1 103 ? 22.746 1.370 9.207 1.00 25.19 102 GLU A CA 1
ATOM 771 C C . GLU A 1 103 ? 21.675 2.285 9.824 1.00 23.20 102 GLU A C 1
ATOM 772 O O . GLU A 1 103 ? 20.979 2.992 9.074 1.00 21.50 102 GLU A O 1
ATOM 778 N N . GLN A 1 104 ? 21.457 2.190 11.132 1.00 19.19 103 GLN A N 1
ATOM 779 C CA A GLN A 1 104 ? 20.638 3.168 11.895 0.50 19.43 103 GLN A CA 1
ATOM 780 C CA B GLN A 1 104 ? 20.654 3.205 11.859 0.50 19.87 103 GLN A CA 1
ATOM 781 C C . GLN A 1 104 ? 21.579 3.906 12.851 1.00 18.26 103 GLN A C 1
ATOM 782 O O . GLN A 1 104 ? 22.300 3.197 13.614 1.00 17.52 103 GLN A O 1
ATOM 793 N N . TYR A 1 105 ? 21.548 5.233 12.839 1.00 14.93 104 TYR A N 1
ATOM 794 C CA . TYR A 1 105 ? 22.411 6.026 13.756 1.00 14.07 104 TYR A CA 1
ATOM 795 C C . TYR A 1 105 ? 21.660 6.249 15.062 1.00 13.56 104 TYR A C 1
ATOM 796 O O . TYR A 1 105 ? 20.426 6.468 15.082 1.00 13.38 104 TYR A O 1
ATOM 805 N N . GLY A 1 106 ? 22.398 6.100 16.149 1.00 13.87 105 GLY A N 1
ATOM 806 C CA . GLY A 1 106 ? 21.902 6.389 17.498 1.00 13.48 105 GLY A CA 1
ATOM 807 C C . GLY A 1 106 ? 22.839 7.275 18.282 1.00 14.12 105 GLY A C 1
ATOM 808 O O . GLY A 1 106 ? 24.044 7.371 17.952 1.00 14.52 105 GLY A O 1
ATOM 809 N N . ILE A 1 107 ? 22.297 7.853 19.356 1.00 12.80 106 ILE A N 1
ATOM 810 C CA . ILE A 1 107 ? 23.069 8.664 20.326 1.00 13.66 106 ILE A CA 1
ATOM 811 C C . ILE A 1 107 ? 23.513 7.700 21.424 1.00 14.44 106 ILE A C 1
ATOM 812 O O . ILE A 1 107 ? 22.659 6.991 21.973 1.00 13.99 106 ILE A O 1
ATOM 817 N N . ALA A 1 108 ? 24.822 7.616 21.664 1.00 12.54 107 ALA A N 1
ATOM 818 C CA . ALA A 1 108 ? 25.388 6.721 22.683 1.00 12.54 107 ALA A CA 1
ATOM 819 C C . ALA A 1 108 ? 25.434 7.465 24.021 1.00 14.93 107 ALA A C 1
ATOM 820 O O . ALA A 1 108 ? 25.806 8.681 24.079 1.00 14.06 107 ALA A O 1
ATOM 822 N N . VAL A 1 109 ? 24.997 6.754 25.056 1.00 15.23 108 VAL A N 1
ATOM 823 C CA . VAL A 1 109 ? 24.928 7.236 26.465 1.00 15.97 108 VAL A CA 1
ATOM 824 C C . VAL A 1 109 ? 25.552 6.168 27.375 1.00 15.41 108 VAL A C 1
ATOM 825 O O . VAL A 1 109 ? 25.450 4.974 27.036 1.00 14.79 108 VAL A O 1
ATOM 829 N N . ARG A 1 110 ? 26.221 6.548 28.465 1.00 15.16 109 ARG A N 1
ATOM 830 C CA . ARG A 1 110 ? 26.681 5.549 29.447 1.00 14.89 109 ARG A CA 1
ATOM 831 C C . ARG A 1 110 ? 25.440 4.783 29.920 1.00 14.73 109 ARG A C 1
ATOM 832 O O . ARG A 1 110 ? 24.385 5.406 30.108 1.00 13.79 109 ARG A O 1
ATOM 840 N N . LYS A 1 111 ? 25.584 3.465 30.078 1.00 13.79 110 LYS A N 1
ATOM 841 C CA . LYS A 1 111 ? 24.450 2.614 30.528 1.00 14.91 110 LYS A CA 1
ATOM 842 C C . LYS A 1 111 ? 23.884 3.113 31.861 1.00 15.30 110 LYS A C 1
ATOM 843 O O . LYS A 1 111 ? 22.656 2.965 32.034 1.00 15.25 110 LYS A O 1
ATOM 849 N N . GLU A 1 112 ? 24.680 3.765 32.721 1.00 18.86 111 GLU A N 1
ATOM 850 C CA . GLU A 1 112 ? 24.174 4.190 34.062 1.00 20.18 111 GLU A CA 1
ATOM 851 C C . GLU A 1 112 ? 23.218 5.370 33.900 1.00 20.86 111 GLU A C 1
ATOM 852 O O . GLU A 1 112 ? 22.412 5.627 34.822 1.00 18.59 111 GLU A O 1
ATOM 858 N N . ASP A 1 113 ? 23.286 6.093 32.775 1.00 17.91 112 ASP A N 1
ATOM 859 C CA . ASP A 1 113 ? 22.642 7.431 32.664 1.00 18.12 112 ASP A CA 1
ATOM 860 C C . ASP A 1 113 ? 21.250 7.238 32.056 1.00 17.61 112 ASP A C 1
ATOM 861 O O . ASP A 1 113 ? 20.960 7.749 30.952 1.00 17.80 112 ASP A O 1
ATOM 866 N N . THR A 1 114 ? 20.375 6.560 32.793 1.00 17.82 113 THR A N 1
ATOM 867 C CA . THR A 1 114 ? 19.056 6.091 32.300 1.00 19.30 113 THR A CA 1
ATOM 868 C C . THR A 1 114 ? 18.125 7.293 32.104 1.00 18.08 113 THR A C 1
ATOM 869 O O . THR A 1 114 ? 17.350 7.279 31.145 1.00 18.46 113 THR A O 1
ATOM 873 N N . ASP A 1 115 ? 18.148 8.274 33.007 1.00 17.43 114 ASP A N 1
ATOM 874 C CA . ASP A 1 115 ? 17.274 9.461 32.902 1.00 18.10 114 ASP A CA 1
ATOM 875 C C . ASP A 1 115 ? 17.642 10.216 31.620 1.00 17.15 114 ASP A C 1
ATOM 876 O O . ASP A 1 115 ? 16.740 10.636 30.914 1.00 15.85 114 ASP A O 1
ATOM 881 N N . LEU A 1 116 ? 18.936 10.387 31.331 1.00 15.97 115 LEU A N 1
ATOM 882 C CA . LEU A 1 116 ? 19.381 11.136 30.140 1.00 15.89 115 LEU A CA 1
ATOM 883 C C . LEU A 1 116 ? 18.913 10.410 28.879 1.00 15.09 115 LEU A C 1
ATOM 884 O O . LEU A 1 116 ? 18.417 11.076 27.956 1.00 14.56 115 LEU A O 1
ATOM 889 N N . LEU A 1 117 ? 19.001 9.084 28.875 1.00 15.67 116 LEU A N 1
ATOM 890 C CA . LEU A 1 117 ? 18.567 8.298 27.703 1.00 15.38 116 LEU A CA 1
ATOM 891 C C . LEU A 1 117 ? 17.059 8.477 27.497 1.00 15.55 116 LEU A C 1
ATOM 892 O O . LEU A 1 117 ? 16.660 8.715 26.352 1.00 13.52 116 LEU A O 1
ATOM 897 N N . GLU A 1 118 ? 16.273 8.398 28.574 1.00 17.00 117 GLU A N 1
ATOM 898 C CA . GLU A 1 118 ? 14.788 8.517 28.544 1.00 19.28 117 GLU A CA 1
ATOM 899 C C . GLU A 1 118 ? 14.431 9.893 27.971 1.00 17.72 117 GLU A C 1
ATOM 900 O O . GLU A 1 118 ? 13.564 9.991 27.093 1.00 17.80 117 GLU A O 1
ATOM 906 N N . PHE A 1 119 ? 15.154 10.937 28.374 1.00 16.39 118 PHE A N 1
ATOM 907 C CA . PHE A 1 119 ? 14.908 12.323 27.928 1.00 15.91 118 PHE A CA 1
ATOM 908 C C . PHE A 1 119 ? 15.246 12.455 26.441 1.00 16.49 118 PHE A C 1
ATOM 909 O O . PHE A 1 119 ? 14.452 13.047 25.700 1.00 16.14 118 PHE A O 1
ATOM 917 N N . ILE A 1 120 ? 16.409 11.934 26.017 1.00 15.83 119 ILE A N 1
ATOM 918 C CA . ILE A 1 120 ? 16.823 11.991 24.586 1.00 14.93 119 ILE A CA 1
ATOM 919 C C . ILE A 1 120 ? 15.774 11.271 23.736 1.00 15.06 119 ILE A C 1
ATOM 920 O O . ILE A 1 120 ? 15.469 11.750 22.636 1.00 15.92 119 ILE A O 1
ATOM 925 N N . ASN A 1 121 ? 15.297 10.123 24.189 1.00 15.76 120 ASN A N 1
ATOM 926 C CA . ASN A 1 121 ? 14.255 9.417 23.400 1.00 17.83 120 ASN A CA 1
ATOM 927 C C . ASN A 1 121 ? 12.988 10.263 23.293 1.00 16.80 120 ASN A C 1
ATOM 928 O O . ASN A 1 121 ? 12.407 10.282 22.180 1.00 17.77 120 ASN A O 1
ATOM 933 N N . SER A 1 122 ? 12.600 10.972 24.351 1.00 19.00 121 SER A N 1
ATOM 934 C CA . SER A 1 122 ? 11.443 11.910 24.303 1.00 20.67 121 SER A CA 1
ATOM 935 C C . SER A 1 122 ? 11.668 13.008 23.268 1.00 20.32 121 SER A C 1
ATOM 936 O O . SER A 1 122 ? 10.727 13.357 22.536 1.00 19.30 121 SER A O 1
ATOM 939 N N . VAL A 1 123 ? 12.862 13.581 23.246 1.00 17.14 122 VAL A N 1
ATOM 940 C CA . VAL A 1 123 ? 13.211 14.664 22.298 1.00 17.71 122 VAL A CA 1
ATOM 941 C C . VAL A 1 123 ? 13.119 14.117 20.872 1.00 16.94 122 VAL A C 1
ATOM 942 O O . VAL A 1 123 ? 12.629 14.851 20.011 1.00 18.91 122 VAL A O 1
ATOM 946 N N . LEU A 1 124 ? 13.627 12.906 20.619 1.00 16.22 123 LEU A N 1
ATOM 947 C CA . LEU A 1 124 ? 13.632 12.383 19.230 1.00 17.12 123 LEU A CA 1
ATOM 948 C C . LEU A 1 124 ? 12.179 12.212 18.744 1.00 15.61 123 LEU A C 1
ATOM 949 O O . LEU A 1 124 ? 11.902 12.515 17.553 1.00 17.16 123 LEU A O 1
ATOM 954 N N . ARG A 1 125 ? 11.309 11.741 19.619 1.00 18.66 124 ARG A N 1
ATOM 955 C CA . ARG A 1 125 ? 9.867 11.546 19.253 1.00 19.91 124 ARG A CA 1
ATOM 956 C C . ARG A 1 125 ? 9.286 12.925 18.920 1.00 21.84 124 ARG A C 1
ATOM 957 O O . ARG A 1 125 ? 8.536 13.087 17.929 1.00 21.78 124 ARG A O 1
ATOM 965 N N . GLU A 1 126 ? 9.642 13.940 19.705 1.00 22.32 125 GLU A N 1
ATOM 966 C CA . GLU A 1 126 ? 9.149 15.323 19.456 1.00 22.51 125 GLU A CA 1
ATOM 967 C C . GLU A 1 126 ? 9.716 15.817 18.125 1.00 23.70 125 GLU A C 1
ATOM 968 O O . GLU A 1 126 ? 8.984 16.438 17.352 1.00 25.96 125 GLU A O 1
ATOM 974 N N . LEU A 1 127 ? 10.983 15.529 17.817 1.00 24.10 126 LEU A N 1
ATOM 975 C CA . LEU A 1 127 ? 11.579 16.049 16.566 1.00 21.81 126 LEU A CA 1
ATOM 976 C C . LEU A 1 127 ? 10.935 15.352 15.369 1.00 25.23 126 LEU A C 1
ATOM 977 O O . LEU A 1 127 ? 10.707 16.059 14.366 1.00 24.46 126 LEU A O 1
ATOM 982 N N . LYS A 1 128 ? 10.625 14.059 15.495 1.00 29.00 127 LYS A N 1
ATOM 983 C CA . LYS A 1 128 ? 9.722 13.355 14.538 1.00 34.53 127 LYS A CA 1
ATOM 984 C C . LYS A 1 128 ? 8.297 13.882 14.752 1.00 29.44 127 LYS A C 1
ATOM 985 O O . LYS A 1 128 ? 7.820 14.627 13.901 1.00 39.26 127 LYS A O 1
ATOM 987 N N . ALA B 1 2 ? 43.242 34.522 19.636 1.00 19.84 1 ALA B N 1
ATOM 988 C CA . ALA B 1 2 ? 42.193 35.342 20.380 1.00 20.41 1 ALA B CA 1
ATOM 989 C C . ALA B 1 2 ? 42.733 36.716 20.777 1.00 20.07 1 ALA B C 1
ATOM 990 O O . ALA B 1 2 ? 41.942 37.667 20.975 1.00 19.35 1 ALA B O 1
ATOM 992 N N . ILE B 1 3 ? 44.044 36.857 20.933 1.00 19.11 2 ILE B N 1
ATOM 993 C CA . ILE B 1 3 ? 44.618 38.117 21.476 1.00 19.31 2 ILE B CA 1
ATOM 994 C C . ILE B 1 3 ? 44.434 39.244 20.466 1.00 19.46 2 ILE B C 1
ATOM 995 O O . ILE B 1 3 ? 44.176 40.368 20.896 1.00 20.22 2 ILE B O 1
ATOM 1000 N N . ASP B 1 4 ? 44.609 38.969 19.174 1.00 19.98 3 ASP B N 1
ATOM 1001 C CA . ASP B 1 4 ? 44.442 39.974 18.095 1.00 21.38 3 ASP B CA 1
ATOM 1002 C C . ASP B 1 4 ? 43.023 40.556 18.216 1.00 19.37 3 ASP B C 1
ATOM 1003 O O . ASP B 1 4 ? 42.876 41.775 18.167 1.00 18.20 3 ASP B O 1
ATOM 1008 N N . GLU B 1 5 ? 42.024 39.694 18.417 1.00 19.04 4 GLU B N 1
ATOM 1009 C CA . GLU B 1 5 ? 40.594 40.078 18.406 1.00 19.11 4 GLU B CA 1
ATOM 1010 C C . GLU B 1 5 ? 40.274 40.901 19.657 1.00 15.39 4 GLU B C 1
ATOM 1011 O O . GLU B 1 5 ? 39.494 41.895 19.561 1.00 18.29 4 GLU B O 1
ATOM 1017 N N . ILE B 1 6 ? 40.837 40.524 20.802 1.00 14.94 5 ILE B N 1
ATOM 1018 C CA . ILE B 1 6 ? 40.682 41.294 22.067 1.00 15.75 5 ILE B CA 1
ATOM 1019 C C . ILE B 1 6 ? 41.299 42.682 21.832 1.00 15.81 5 ILE B C 1
ATOM 1020 O O . ILE B 1 6 ? 40.686 43.692 22.203 1.00 14.87 5 ILE B O 1
ATOM 1025 N N . LYS B 1 7 ? 42.533 42.729 21.327 1.00 16.77 6 LYS B N 1
ATOM 1026 C CA . LYS B 1 7 ? 43.258 44.012 21.180 1.00 18.39 6 LYS B CA 1
ATOM 1027 C C . LYS B 1 7 ? 42.503 44.900 20.189 1.00 19.56 6 LYS B C 1
ATOM 1028 O O . LYS B 1 7 ? 42.421 46.127 20.468 1.00 19.79 6 LYS B O 1
ATOM 1034 N N . SER B 1 8 ? 41.925 44.320 19.126 1.00 19.19 7 SER B N 1
ATOM 1035 C CA A SER B 1 8 ? 41.098 45.088 18.150 0.50 20.49 7 SER B CA 1
ATOM 1036 C CA B SER B 1 8 ? 41.092 45.078 18.150 0.50 20.35 7 SER B CA 1
ATOM 1037 C C . SER B 1 8 ? 39.872 45.695 18.842 1.00 20.68 7 SER B C 1
ATOM 1038 O O . SER B 1 8 ? 39.582 46.887 18.607 1.00 18.91 7 SER B O 1
ATOM 1043 N N . ARG B 1 9 ? 39.153 44.896 19.620 1.00 17.83 8 ARG B N 1
ATOM 1044 C CA . ARG B 1 9 ? 37.942 45.334 20.364 1.00 16.99 8 ARG B CA 1
ATOM 1045 C C . ARG B 1 9 ? 38.350 46.415 21.373 1.00 17.38 8 ARG B C 1
ATOM 1046 O O . ARG B 1 9 ? 37.612 47.391 21.572 1.00 15.23 8 ARG B O 1
ATOM 1054 N N . GLY B 1 10 ? 39.502 46.255 22.020 1.00 15.42 9 GLY B N 1
ATOM 1055 C CA . GLY B 1 10 ? 40.025 47.266 22.948 1.00 13.50 9 GLY B CA 1
ATOM 1056 C C . GLY B 1 10 ? 39.546 47.035 24.358 1.00 14.47 9 GLY B C 1
ATOM 1057 O O . GLY B 1 10 ? 39.725 47.932 25.193 1.00 15.35 9 GLY B O 1
ATOM 1058 N N . TYR B 1 11 ? 38.970 45.865 24.640 1.00 15.05 10 TYR B N 1
ATOM 1059 C CA . TYR B 1 11 ? 38.486 45.515 25.998 1.00 14.88 10 TYR B CA 1
ATOM 1060 C C . TYR B 1 11 ? 38.570 44.001 26.179 1.00 14.25 10 TYR B C 1
ATOM 1061 O O . TYR B 1 11 ? 38.545 43.237 25.185 1.00 15.45 10 TYR B O 1
ATOM 1070 N N . LEU B 1 12 ? 38.667 43.628 27.459 1.00 14.56 11 LEU B N 1
ATOM 1071 C CA . LEU B 1 12 ? 38.690 42.249 27.967 1.00 14.06 11 LEU B CA 1
ATOM 1072 C C . LEU B 1 12 ? 37.419 42.045 28.788 1.00 14.80 11 LEU B C 1
ATOM 1073 O O . LEU B 1 12 ? 37.175 42.828 29.701 1.00 15.49 11 LEU B O 1
ATOM 1078 N N . LEU B 1 13 ? 36.638 41.023 28.465 1.00 12.81 12 LEU B N 1
ATOM 1079 C CA . LEU B 1 13 ? 35.389 40.691 29.190 1.00 13.68 12 LEU B CA 1
ATOM 1080 C C . LEU B 1 13 ? 35.731 39.581 30.192 1.00 13.60 12 LEU B C 1
ATOM 1081 O O . LEU B 1 13 ? 36.141 38.502 29.766 1.00 12.44 12 LEU B O 1
ATOM 1086 N N . VAL B 1 14 ? 35.671 39.888 31.482 1.00 13.37 13 VAL B N 1
ATOM 1087 C CA . VAL B 1 14 ? 35.982 38.934 32.579 1.00 12.59 13 VAL B CA 1
ATOM 1088 C C . VAL B 1 14 ? 34.697 38.603 33.336 1.00 13.45 13 VAL B C 1
ATOM 1089 O O . VAL B 1 14 ? 34.033 39.497 33.856 1.00 12.04 13 VAL B O 1
ATOM 1093 N N . GLY B 1 15 ? 34.346 37.333 33.338 1.00 12.18 14 GLY B N 1
ATOM 1094 C CA . GLY B 1 15 ? 33.200 36.812 34.075 1.00 12.61 14 GLY B CA 1
ATOM 1095 C C . GLY B 1 15 ? 33.567 36.533 35.517 1.00 13.18 14 GLY B C 1
ATOM 1096 O O . GLY B 1 15 ? 34.635 35.910 35.763 1.00 12.23 14 GLY B O 1
ATOM 1097 N N . LEU B 1 16 ? 32.705 36.938 36.443 1.00 12.39 15 LEU B N 1
ATOM 1098 C CA . LEU B 1 16 ? 32.829 36.442 37.828 1.00 12.29 15 LEU B CA 1
ATOM 1099 C C . LEU B 1 16 ? 31.470 36.493 38.517 1.00 15.11 15 LEU B C 1
ATOM 1100 O O . LEU B 1 16 ? 30.508 37.028 37.943 1.00 15.24 15 LEU B O 1
ATOM 1105 N N . SER B 1 17 ? 31.437 35.955 39.738 1.00 14.15 16 SER B N 1
ATOM 1106 C CA . SER B 1 17 ? 30.243 35.958 40.618 1.00 15.00 16 SER B CA 1
ATOM 1107 C C . SER B 1 17 ? 30.642 36.771 41.847 1.00 14.60 16 SER B C 1
ATOM 1108 O O . SER B 1 17 ? 31.366 36.213 42.659 1.00 14.06 16 SER B O 1
ATOM 1111 N N . ALA B 1 18 ? 30.193 38.033 41.953 1.00 17.91 17 ALA B N 1
ATOM 1112 C CA . ALA B 1 18 ? 30.686 38.967 42.987 1.00 17.95 17 ALA B CA 1
ATOM 1113 C C . ALA B 1 18 ? 29.995 38.690 44.325 1.00 17.23 17 ALA B C 1
ATOM 1114 O O . ALA B 1 18 ? 29.360 39.621 44.866 1.00 19.84 17 ALA B O 1
ATOM 1116 N N . ASP B 1 19 ? 30.125 37.471 44.836 1.00 18.21 18 ASP B N 1
ATOM 1117 C CA . ASP B 1 19 ? 29.549 37.108 46.155 1.00 20.49 18 ASP B CA 1
ATOM 1118 C C . ASP B 1 19 ? 30.576 36.364 46.996 1.00 18.30 18 ASP B C 1
ATOM 1119 O O . ASP B 1 19 ? 30.159 35.439 47.694 1.00 18.73 18 ASP B O 1
ATOM 1124 N N . PHE B 1 20 ? 31.872 36.651 46.822 1.00 16.99 19 PHE B N 1
ATOM 1125 C CA . PHE B 1 20 ? 32.971 35.798 47.352 1.00 16.89 19 PHE B CA 1
ATOM 1126 C C . PHE B 1 20 ? 34.129 36.686 47.789 1.00 15.68 19 PHE B C 1
ATOM 1127 O O . PHE B 1 20 ? 35.235 36.669 47.227 1.00 15.81 19 PHE B O 1
ATOM 1135 N N . PRO B 1 21 ? 33.922 37.456 48.875 1.00 17.27 20 PRO B N 1
ATOM 1136 C CA . PRO B 1 21 ? 35.008 38.271 49.414 1.00 16.55 20 PRO B CA 1
ATOM 1137 C C . PRO B 1 21 ? 36.030 37.277 49.957 1.00 15.29 20 PRO B C 1
ATOM 1138 O O . PRO B 1 21 ? 35.653 36.225 50.469 1.00 14.67 20 PRO B O 1
ATOM 1142 N N . PRO B 1 22 ? 37.351 37.583 49.953 1.00 15.41 21 PRO B N 1
ATOM 1143 C CA . PRO B 1 22 ? 37.938 38.799 49.390 1.00 16.48 21 PRO B CA 1
ATOM 1144 C C . PRO B 1 22 ? 38.308 38.798 47.898 1.00 15.87 21 PRO B C 1
ATOM 1145 O O . PRO B 1 22 ? 39.027 39.661 47.427 1.00 16.33 21 PRO B O 1
ATOM 1149 N N . PHE B 1 23 ? 37.827 37.816 47.157 1.00 14.30 22 PHE B N 1
ATOM 1150 C CA . PHE B 1 23 ? 38.187 37.642 45.725 1.00 13.55 22 PHE B CA 1
ATOM 1151 C C . PHE B 1 23 ? 37.347 38.558 44.832 1.00 14.87 22 PHE B C 1
ATOM 1152 O O . PHE B 1 23 ? 37.913 39.216 43.954 1.00 15.28 22 PHE B O 1
ATOM 1160 N N . GLU B 1 24 ? 36.024 38.523 44.989 1.00 14.57 23 GLU B N 1
ATOM 1161 C CA . GLU B 1 24 ? 35.142 39.459 44.243 1.00 13.95 23 GLU B CA 1
ATOM 1162 C C . GLU B 1 24 ? 33.921 39.690 45.120 1.00 14.46 23 GLU B C 1
ATOM 1163 O O . GLU B 1 24 ? 33.337 38.741 45.608 1.00 15.62 23 GLU B O 1
ATOM 1169 N N . PHE B 1 25 ? 33.610 40.956 45.343 1.00 15.60 24 PHE B N 1
ATOM 1170 C CA . PHE B 1 25 ? 32.419 41.365 46.120 1.00 18.16 24 PHE B CA 1
ATOM 1171 C C . PHE B 1 25 ? 32.050 42.791 45.744 1.00 19.78 24 PHE B C 1
ATOM 1172 O O . PHE B 1 25 ? 32.834 43.478 45.092 1.00 19.25 24 PHE B O 1
ATOM 1180 N N . VAL B 1 26 ? 30.834 43.182 46.136 1.00 20.64 25 VAL B N 1
ATOM 1181 C CA . VAL B 1 26 ? 30.262 44.543 45.908 1.00 21.69 25 VAL B CA 1
ATOM 1182 C C . VAL B 1 26 ? 30.519 45.360 47.182 1.00 22.22 25 VAL B C 1
ATOM 1183 O O . VAL B 1 26 ? 30.102 44.888 48.261 1.00 23.39 25 VAL B O 1
ATOM 1187 N N . ASP B 1 27 ? 31.209 46.499 47.074 1.00 27.90 26 ASP B N 1
ATOM 1188 C CA . ASP B 1 27 ? 31.617 47.314 48.256 1.00 32.21 26 ASP B CA 1
ATOM 1189 C C . ASP B 1 27 ? 30.480 48.283 48.603 1.00 39.51 26 ASP B C 1
ATOM 1190 O O . ASP B 1 27 ? 29.378 48.124 48.032 1.00 30.74 26 ASP B O 1
ATOM 1195 N N . GLU B 1 28 ? 30.725 49.185 49.564 1.00 45.28 27 GLU B N 1
ATOM 1196 C CA . GLU B 1 28 ? 29.720 50.134 50.116 1.00 48.54 27 GLU B CA 1
ATOM 1197 C C . GLU B 1 28 ? 29.302 51.120 49.026 1.00 46.03 27 GLU B C 1
ATOM 1198 O O . GLU B 1 28 ? 28.214 51.683 49.143 1.00 58.80 27 GLU B O 1
ATOM 1204 N N . ASN B 1 29 ? 30.161 51.344 48.033 1.00 42.38 28 ASN B N 1
ATOM 1205 C CA . ASN B 1 29 ? 29.921 52.265 46.896 1.00 43.00 28 ASN B CA 1
ATOM 1206 C C . ASN B 1 29 ? 29.197 51.530 45.767 1.00 42.34 28 ASN B C 1
ATOM 1207 O O . ASN B 1 29 ? 29.011 52.162 44.721 1.00 45.36 28 ASN B O 1
ATOM 1212 N N . GLY B 1 30 ? 28.863 50.244 45.941 1.00 42.59 29 GLY B N 1
ATOM 1213 C CA . GLY B 1 30 ? 28.261 49.402 44.885 1.00 37.87 29 GLY B CA 1
ATOM 1214 C C . GLY B 1 30 ? 29.227 49.045 43.759 1.00 30.74 29 GLY B C 1
ATOM 1215 O O . GLY B 1 30 ? 28.776 48.714 42.659 1.00 31.15 29 GLY B O 1
ATOM 1216 N N . ASN B 1 31 ? 30.532 49.094 43.998 1.00 28.03 30 ASN B N 1
ATOM 1217 C CA . ASN B 1 31 ? 31.561 48.758 42.984 1.00 28.04 30 ASN B CA 1
ATOM 1218 C C . ASN B 1 31 ? 32.028 47.325 43.262 1.00 22.40 30 ASN B C 1
ATOM 1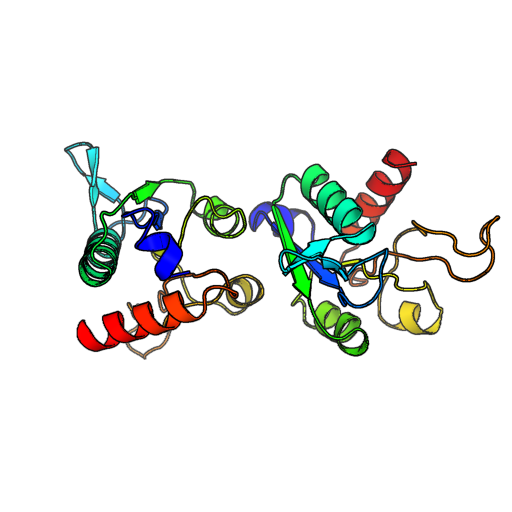219 O O . ASN B 1 31 ? 32.109 46.956 44.455 1.00 23.05 30 ASN B O 1
ATOM 1224 N N . ILE B 1 32 ? 32.283 46.575 42.191 1.00 22.53 31 ILE B N 1
ATOM 1225 C CA . ILE B 1 32 ? 32.789 45.178 42.287 1.00 19.78 31 ILE B CA 1
ATOM 1226 C C . ILE B 1 32 ? 34.299 45.280 42.438 1.00 18.95 31 ILE B C 1
ATOM 1227 O O . ILE B 1 32 ? 34.954 45.895 41.598 1.00 17.89 31 ILE B O 1
ATOM 1232 N N . VAL B 1 33 ? 34.804 44.726 43.535 1.00 17.22 32 VAL B N 1
ATOM 1233 C CA . VAL B 1 33 ? 36.228 44.869 43.917 1.00 18.17 32 VAL B CA 1
ATOM 1234 C C . VAL B 1 33 ? 36.713 43.518 44.464 1.00 16.46 32 VAL B C 1
ATOM 1235 O O . VAL B 1 33 ? 35.890 42.613 44.725 1.00 18.57 32 VAL B O 1
ATOM 1239 N N . GLY B 1 34 ? 38.021 43.381 44.605 1.00 16.34 33 GLY B N 1
ATOM 1240 C CA . GLY B 1 34 ? 38.630 42.235 45.288 1.00 16.55 33 GLY B CA 1
ATOM 1241 C C . GLY B 1 34 ? 39.889 41.784 44.568 1.00 17.63 33 GLY B C 1
ATOM 1242 O O . GLY B 1 34 ? 40.259 42.346 43.505 1.00 15.56 33 GLY B O 1
ATOM 1243 N N . PHE B 1 35 ? 40.511 40.747 45.120 1.00 16.22 34 PHE B N 1
ATOM 1244 C CA . PHE B 1 35 ? 41.777 40.197 44.595 1.00 14.81 34 PHE B CA 1
ATOM 1245 C C . PHE B 1 35 ? 41.627 39.884 43.103 1.00 14.11 34 PHE B C 1
ATOM 1246 O O . PHE B 1 35 ? 42.584 40.130 42.332 1.00 16.55 34 PHE B O 1
ATOM 1254 N N . ASP B 1 36 ? 40.533 39.229 42.712 1.00 12.89 35 ASP B N 1
ATOM 1255 C CA . ASP B 1 36 ? 40.353 38.804 41.301 1.00 12.79 35 ASP B CA 1
ATOM 1256 C C . ASP B 1 36 ? 40.123 40.008 40.388 1.00 13.38 35 ASP B C 1
ATOM 1257 O O . ASP B 1 36 ? 40.519 39.974 39.228 1.00 13.44 35 ASP B O 1
ATOM 1262 N N . VAL B 1 37 ? 39.481 41.050 40.882 1.00 13.38 36 VAL B N 1
ATOM 1263 C CA . VAL B 1 37 ? 39.268 42.288 40.076 1.00 13.43 36 VAL B CA 1
ATOM 1264 C C . VAL B 1 37 ? 40.650 42.887 39.829 1.00 13.78 36 VAL B C 1
ATOM 1265 O O . VAL B 1 37 ? 40.940 43.318 38.719 1.00 15.44 36 VAL B O 1
ATOM 1269 N N . ASP B 1 38 ? 41.479 42.954 40.867 1.00 13.46 37 ASP B N 1
ATOM 1270 C CA . ASP B 1 38 ? 42.850 43.500 40.701 1.00 15.79 37 ASP B CA 1
ATOM 1271 C C . ASP B 1 38 ? 43.613 42.684 39.657 1.00 14.29 37 ASP B C 1
ATOM 1272 O O . ASP B 1 38 ? 44.365 43.282 38.850 1.00 16.37 37 ASP B O 1
ATOM 1277 N N . LEU B 1 39 ? 43.490 41.351 39.685 1.00 14.66 38 LEU B N 1
ATOM 1278 C CA . LEU B 1 39 ? 44.222 40.471 38.752 1.00 14.91 38 LEU B CA 1
ATOM 1279 C C . LEU B 1 39 ? 43.692 40.735 37.330 1.00 13.98 38 LEU B C 1
ATOM 1280 O O . LEU B 1 39 ? 44.500 40.870 36.372 1.00 12.40 38 LEU B O 1
ATOM 1285 N N . ALA B 1 40 ? 42.367 40.800 37.181 1.00 13.47 39 ALA B N 1
ATOM 1286 C CA . ALA B 1 40 ? 41.728 41.093 35.879 1.00 14.51 39 ALA B CA 1
ATOM 1287 C C . ALA B 1 40 ? 42.291 42.418 35.336 1.00 14.51 39 ALA B C 1
ATOM 1288 O O . ALA B 1 40 ? 42.591 42.504 34.127 1.00 12.84 39 ALA B O 1
ATOM 1290 N N . LYS B 1 41 ? 42.394 43.433 36.184 1.00 14.14 40 LYS B N 1
ATOM 1291 C CA . LYS B 1 41 ? 42.853 44.781 35.774 1.00 15.99 40 LYS B CA 1
ATOM 1292 C C . LYS B 1 41 ? 44.291 44.687 35.254 1.00 16.64 40 LYS B C 1
ATOM 1293 O O . LYS B 1 41 ? 44.631 45.353 34.260 1.00 17.08 40 LYS B O 1
ATOM 1299 N N . GLU B 1 42 ? 45.126 43.897 35.919 1.00 15.36 41 GLU B N 1
ATOM 1300 C CA . GLU B 1 42 ? 46.566 43.724 35.593 1.00 17.61 41 GLU B CA 1
ATOM 1301 C C . GLU B 1 42 ? 46.668 43.012 34.242 1.00 16.91 41 GLU B C 1
ATOM 1302 O O . GLU B 1 42 ? 47.493 43.399 33.420 1.00 16.21 41 GLU B O 1
ATOM 1308 N N . ILE B 1 43 ? 45.864 41.974 34.016 1.00 15.17 42 ILE B N 1
ATOM 1309 C CA . ILE B 1 43 ? 45.902 41.258 32.710 1.00 15.51 42 ILE B CA 1
ATOM 1310 C C . ILE B 1 43 ? 45.429 42.212 31.611 1.00 14.11 42 ILE B C 1
ATOM 1311 O O . ILE B 1 43 ? 46.049 42.254 30.549 1.00 14.87 42 ILE B O 1
ATOM 1316 N N . ALA B 1 44 ? 44.300 42.901 31.794 1.00 13.23 43 ALA B N 1
ATOM 1317 C CA . ALA B 1 44 ? 43.817 43.866 30.786 1.00 15.67 43 ALA B CA 1
ATOM 1318 C C . ALA B 1 44 ? 44.907 44.919 30.514 1.00 15.85 43 ALA B C 1
ATOM 1319 O O . ALA B 1 44 ? 45.245 45.178 29.338 1.00 16.57 43 ALA B O 1
ATOM 1321 N N . ARG B 1 45 ? 45.524 45.463 31.561 1.00 15.36 44 ARG B N 1
ATOM 1322 C CA . ARG B 1 45 ? 46.560 46.509 31.403 1.00 17.48 44 ARG B CA 1
ATOM 1323 C C . ARG B 1 45 ? 47.709 45.952 30.550 1.00 19.13 44 ARG B C 1
ATOM 1324 O O . ARG B 1 45 ? 48.191 46.666 29.635 1.00 17.58 44 ARG B O 1
ATOM 1332 N N . ARG B 1 46 ? 48.140 44.718 30.792 1.00 18.76 45 ARG B N 1
ATOM 1333 C CA . ARG B 1 46 ? 49.296 44.157 30.048 1.00 19.01 45 ARG B CA 1
ATOM 1334 C C . ARG B 1 46 ? 48.889 43.827 28.618 1.00 20.36 45 ARG B C 1
ATOM 1335 O O . ARG B 1 46 ? 49.762 43.810 27.764 1.00 18.00 45 ARG B O 1
ATOM 1343 N N . LEU B 1 47 ? 47.607 43.578 28.347 1.00 20.51 46 LEU B N 1
ATOM 1344 C CA . LEU B 1 47 ? 47.127 43.426 26.954 1.00 19.71 46 LEU B CA 1
ATOM 1345 C C . LEU B 1 47 ? 46.957 44.781 26.265 1.00 17.53 46 LEU B C 1
ATOM 1346 O O . LEU B 1 47 ? 46.616 44.729 25.072 1.00 18.16 46 LEU B O 1
ATOM 1351 N N . GLY B 1 48 ? 47.018 45.894 27.007 1.00 15.95 47 GLY B N 1
ATOM 1352 C CA . GLY B 1 48 ? 46.757 47.258 26.520 1.00 18.28 47 GLY B CA 1
ATOM 1353 C C . GLY B 1 48 ? 45.269 47.497 26.251 1.00 17.47 47 GLY B C 1
ATOM 1354 O O . GLY B 1 48 ? 44.962 48.380 25.439 1.00 18.75 47 GLY B O 1
ATOM 1355 N N . VAL B 1 49 ? 44.375 46.850 27.000 1.00 16.10 48 VAL B N 1
ATOM 1356 C CA . VAL B 1 49 ? 42.911 47.031 26.775 1.00 15.94 48 VAL B CA 1
ATOM 1357 C C . VAL B 1 49 ? 42.243 47.453 28.079 1.00 14.90 48 VAL B C 1
ATOM 1358 O O . VAL B 1 49 ? 42.856 47.329 29.177 1.00 15.30 48 VAL B O 1
ATOM 1362 N N . GLU B 1 50 ? 40.983 47.876 27.957 1.00 14.76 49 GLU B N 1
ATOM 1363 C CA . GLU B 1 50 ? 40.140 48.190 29.130 1.00 16.32 49 GLU B CA 1
ATOM 1364 C C . GLU B 1 50 ? 39.492 46.903 29.637 1.00 14.90 49 GLU B C 1
ATOM 1365 O O . GLU B 1 50 ? 39.544 45.846 28.983 1.00 16.09 49 GLU B O 1
ATOM 1371 N N . LEU B 1 51 ? 38.952 46.993 30.835 1.00 16.19 50 LEU B N 1
ATOM 1372 C CA . LEU B 1 51 ? 38.320 45.835 31.495 1.00 17.00 50 LEU B CA 1
ATOM 1373 C C . LEU B 1 51 ? 36.822 46.066 31.593 1.00 16.61 50 LEU B C 1
ATOM 1374 O O . LEU B 1 51 ? 36.396 47.175 31.981 1.00 17.38 50 LEU B O 1
ATOM 1379 N N . LYS B 1 52 ? 36.036 45.061 31.208 1.00 15.39 51 LYS B N 1
ATOM 1380 C CA A LYS B 1 52 ? 34.598 44.988 31.583 0.50 15.86 51 LYS B CA 1
ATOM 1381 C CA B LYS B 1 52 ? 34.597 44.988 31.581 0.50 15.23 51 LYS B CA 1
ATOM 1382 C C . LYS B 1 52 ? 34.393 43.736 32.446 1.00 15.17 51 LYS B C 1
ATOM 1383 O O . LYS B 1 52 ? 34.596 42.639 31.926 1.00 15.67 51 LYS B O 1
ATOM 1394 N N . ILE B 1 53 ? 34.054 43.930 33.714 1.00 15.55 52 ILE B N 1
ATOM 1395 C CA . ILE B 1 53 ? 33.638 42.823 34.626 1.00 15.39 52 ILE B CA 1
ATOM 1396 C C . ILE B 1 53 ? 32.181 42.503 34.331 1.00 16.70 52 ILE B C 1
ATOM 1397 O O . ILE B 1 53 ? 31.351 43.459 34.287 1.00 17.41 52 ILE B O 1
ATOM 1402 N N . VAL B 1 54 ? 31.912 41.248 33.996 1.00 15.77 53 VAL B N 1
ATOM 1403 C CA . VAL B 1 54 ? 30.531 40.749 33.766 1.00 15.25 53 VAL B CA 1
ATOM 1404 C C . VAL B 1 54 ? 30.146 39.915 34.981 1.00 15.22 53 VAL B C 1
ATOM 1405 O O . VAL B 1 54 ? 30.687 38.796 35.137 1.00 14.18 53 VAL B O 1
ATOM 1409 N N . ASP B 1 55 ? 29.285 40.464 35.845 1.00 15.33 54 ASP B N 1
ATOM 1410 C CA . ASP B 1 55 ? 28.873 39.749 37.071 1.00 16.79 54 ASP B CA 1
ATOM 1411 C C . ASP B 1 55 ? 27.725 38.814 36.690 1.00 14.94 54 ASP B C 1
ATOM 1412 O O . ASP B 1 55 ? 26.773 39.252 36.019 1.00 16.18 54 ASP B O 1
ATOM 1417 N N . MET B 1 56 ? 27.746 37.607 37.212 1.00 14.29 55 MET B N 1
ATOM 1418 C CA . MET B 1 56 ? 26.678 36.612 36.994 1.00 14.82 55 MET B CA 1
ATOM 1419 C C . MET B 1 56 ? 26.725 35.610 38.137 1.00 15.47 55 MET B C 1
ATOM 1420 O O . MET B 1 56 ? 27.640 35.683 38.940 1.00 14.87 55 MET B O 1
ATOM 1425 N N . THR B 1 57 ? 25.813 34.648 38.129 1.00 15.70 56 THR B N 1
ATOM 1426 C CA . THR B 1 57 ? 25.830 33.527 39.102 1.00 16.15 56 THR B CA 1
ATOM 1427 C C . THR B 1 57 ? 27.044 32.657 38.783 1.00 15.02 56 THR B C 1
ATOM 1428 O O . THR B 1 57 ? 27.408 32.513 37.595 1.00 15.93 56 THR B O 1
ATOM 1432 N N . PHE B 1 58 ? 27.600 32.015 39.798 1.00 16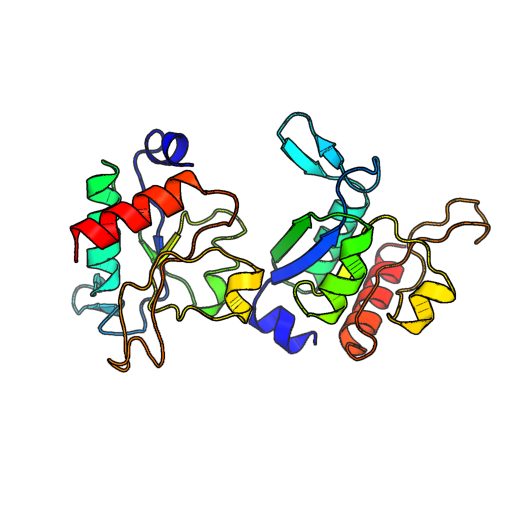.84 57 PHE B N 1
ATOM 1433 C CA . PHE B 1 58 ? 28.803 31.152 39.634 1.00 16.26 57 PHE B CA 1
ATOM 1434 C C . PHE B 1 58 ? 28.532 30.035 38.617 1.00 16.96 57 PHE B C 1
ATOM 1435 O O . PHE B 1 58 ? 29.357 29.791 37.729 1.00 13.70 57 PHE B O 1
ATOM 1443 N N . ASP B 1 59 ? 27.350 29.392 38.702 1.00 19.33 58 ASP B N 1
ATOM 1444 C CA . ASP B 1 59 ? 26.978 28.271 37.813 1.00 19.12 58 ASP B CA 1
ATOM 1445 C C . ASP B 1 59 ? 26.811 28.766 36.372 1.00 16.12 58 ASP B C 1
ATOM 1446 O O . ASP B 1 59 ? 26.820 27.920 35.461 1.00 17.11 58 ASP B O 1
ATOM 1451 N N . GLY B 1 60 ? 26.646 30.067 36.148 1.00 13.62 59 GLY B N 1
ATOM 1452 C CA . GLY B 1 60 ? 26.556 30.624 34.789 1.00 13.29 59 GLY B CA 1
ATOM 1453 C C . GLY B 1 60 ? 27.908 30.877 34.125 1.00 12.18 59 GLY B C 1
ATOM 1454 O O . GLY B 1 60 ? 27.902 31.207 32.927 1.00 13.20 59 GLY B O 1
ATOM 1455 N N . LEU B 1 61 ? 29.015 30.849 34.876 1.00 13.34 60 LEU B N 1
ATOM 1456 C CA . LEU B 1 61 ? 30.330 31.326 34.380 1.00 12.37 60 LEU B CA 1
ATOM 1457 C C . LEU B 1 61 ? 30.801 30.480 33.200 1.00 12.44 60 LEU B C 1
ATOM 1458 O O . LEU B 1 61 ? 31.161 31.030 32.152 1.00 13.87 60 LEU B O 1
ATOM 1463 N N . ILE B 1 62 ? 30.865 29.165 33.357 1.00 12.19 61 ILE B N 1
ATOM 1464 C CA . ILE B 1 62 ? 31.417 28.339 32.250 1.00 13.26 61 ILE B CA 1
ATOM 1465 C C . ILE B 1 62 ? 30.461 28.383 31.052 1.00 12.48 61 ILE B C 1
ATOM 1466 O O . ILE B 1 62 ? 30.900 28.544 29.911 1.00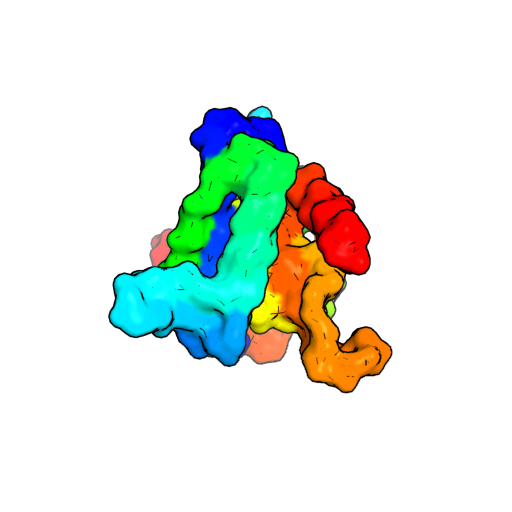 14.54 61 ILE B O 1
ATOM 1471 N N . PRO B 1 63 ? 29.124 28.284 31.232 1.00 13.57 62 PRO B N 1
ATOM 1472 C CA . PRO B 1 63 ? 28.212 28.495 30.108 1.00 14.21 62 PRO B CA 1
ATOM 1473 C C . PRO B 1 63 ? 28.463 29.816 29.379 1.00 14.94 62 PRO B C 1
ATOM 1474 O O . PRO B 1 63 ? 28.407 29.834 28.164 1.00 15.13 62 PRO B O 1
ATOM 1478 N N . SER B 1 64 ? 28.726 30.899 30.114 1.00 13.95 63 SER B N 1
ATOM 1479 C CA A SER B 1 64 ? 28.949 32.227 29.492 0.50 13.59 63 SER B CA 1
ATOM 1480 C CA B SER B 1 64 ? 28.972 32.237 29.525 0.50 14.84 63 SER B CA 1
ATOM 1481 C C . SER B 1 64 ? 30.273 32.220 28.717 1.00 13.82 63 SER B C 1
ATOM 1482 O O . SER B 1 64 ? 30.354 32.834 27.619 1.00 14.91 63 SER B O 1
ATOM 1487 N N . LEU B 1 65 ? 31.281 31.521 29.242 1.00 13.19 64 LEU B N 1
ATOM 1488 C CA . LEU B 1 65 ? 32.572 31.431 28.548 1.00 13.14 64 LEU B CA 1
ATOM 1489 C C . LEU B 1 65 ? 32.385 30.647 27.238 1.00 14.20 64 LEU B C 1
ATOM 1490 O O . LEU B 1 65 ? 32.922 31.070 26.216 1.00 14.19 64 LEU B O 1
ATOM 1495 N N . LEU B 1 66 ? 31.656 29.534 27.269 1.00 15.56 65 LEU B N 1
ATOM 1496 C CA . LEU B 1 66 ? 31.411 28.668 26.083 1.00 15.72 65 LEU B CA 1
ATOM 1497 C C . LEU B 1 66 ? 30.696 29.461 24.996 1.00 15.41 65 LEU B C 1
ATOM 1498 O O . LEU B 1 66 ? 31.045 29.302 23.802 1.00 15.19 65 LEU B O 1
ATOM 1503 N N . THR B 1 67 ? 29.728 30.296 25.383 1.00 15.85 66 THR B N 1
ATOM 1504 C CA . THR B 1 67 ? 28.921 31.051 24.384 1.00 17.87 66 THR B CA 1
ATOM 1505 C C . THR B 1 67 ? 29.562 32.408 24.101 1.00 16.82 66 THR B C 1
ATOM 1506 O O . THR B 1 67 ? 28.950 33.210 23.372 1.00 15.45 66 THR B O 1
ATOM 1510 N N . LYS B 1 68 ? 30.791 32.619 24.568 1.00 16.15 67 LYS B N 1
ATOM 1511 C CA . LYS B 1 68 ? 31.657 33.741 24.150 1.00 15.40 67 LYS B CA 1
ATOM 1512 C C . LYS B 1 68 ? 31.040 35.076 24.588 1.00 14.70 67 LYS B C 1
ATOM 1513 O O . LYS B 1 68 ? 31.260 36.096 23.865 1.00 15.73 67 LYS B O 1
ATOM 1519 N N . LYS B 1 69 ? 30.335 35.101 25.721 1.00 14.48 68 LYS B N 1
ATOM 1520 C CA . LYS B 1 69 ? 29.858 36.347 26.357 1.00 15.67 68 LYS B CA 1
ATOM 1521 C C . LYS B 1 69 ? 31.025 36.947 27.149 1.00 14.52 68 LYS B C 1
ATOM 1522 O O . LYS B 1 69 ? 30.973 38.152 27.489 1.00 13.93 68 LYS B O 1
ATOM 1528 N N . ILE B 1 70 ? 32.024 36.132 27.444 1.00 13.57 69 ILE B N 1
ATOM 1529 C CA . ILE B 1 70 ? 33.216 36.534 28.235 1.00 13.02 69 ILE B CA 1
ATOM 1530 C C . ILE B 1 70 ? 34.468 35.950 27.589 1.00 13.13 69 ILE B C 1
ATOM 1531 O O . ILE B 1 70 ? 34.395 34.896 26.930 1.00 14.36 69 ILE B O 1
ATOM 1536 N N . ASP B 1 71 ? 35.600 36.615 27.769 1.00 14.08 70 ASP B N 1
ATOM 1537 C CA . ASP B 1 71 ? 36.921 36.086 27.335 1.00 14.02 70 ASP B CA 1
ATOM 1538 C C . ASP B 1 71 ? 37.472 35.055 28.331 1.00 13.60 70 ASP B C 1
ATOM 1539 O O . ASP B 1 71 ? 38.194 34.146 27.906 1.00 12.93 70 ASP B O 1
ATOM 1544 N N . VAL B 1 72 ? 37.326 35.312 29.622 1.00 12.92 71 VAL B N 1
ATOM 1545 C CA . VAL B 1 72 ? 37.930 34.486 30.701 1.00 14.71 71 VAL B CA 1
ATOM 1546 C C . VAL B 1 72 ? 37.045 34.535 31.942 1.00 13.02 71 VAL B C 1
ATOM 1547 O O . VAL B 1 72 ? 36.146 35.427 32.089 1.00 13.27 71 VAL B O 1
ATOM 1551 N N . ILE B 1 73 ? 37.277 33.581 32.840 1.00 13.91 72 ILE B N 1
ATOM 1552 C CA . ILE B 1 73 ? 36.658 33.553 34.185 1.00 13.04 72 ILE B CA 1
ATOM 1553 C C . ILE B 1 73 ? 37.744 33.826 35.215 1.00 13.36 72 ILE B C 1
ATOM 1554 O O . ILE B 1 73 ? 38.756 33.122 35.168 1.00 14.08 72 ILE B O 1
ATOM 1559 N N . ILE B 1 74 ? 37.564 34.857 36.046 1.00 13.24 73 ILE B N 1
ATOM 1560 C CA . ILE B 1 74 ? 38.475 35.084 37.204 1.00 13.01 73 ILE B CA 1
ATOM 1561 C C . ILE B 1 74 ? 37.589 35.262 38.434 1.00 13.03 73 ILE B C 1
ATOM 1562 O O . ILE B 1 74 ? 37.003 36.351 38.645 1.00 11.48 73 ILE B O 1
ATOM 1567 N N . SER B 1 75 ? 37.314 34.147 39.114 1.00 13.47 74 SER B N 1
ATOM 1568 C CA . SER B 1 75 ? 36.179 34.132 40.060 1.00 12.66 74 SER B CA 1
ATOM 1569 C C . SER B 1 75 ? 36.374 33.090 41.157 1.00 12.47 74 SER B C 1
ATOM 1570 O O . SER B 1 75 ? 35.396 32.395 41.485 1.00 14.53 74 SER B O 1
ATOM 1573 N N . GLY B 1 76 ? 37.554 33.066 41.775 1.00 12.30 75 GLY B N 1
ATOM 1574 C CA . GLY B 1 76 ? 37.793 32.094 42.848 1.00 13.36 75 GLY B CA 1
ATOM 1575 C C . GLY B 1 76 ? 37.454 30.681 42.398 1.00 14.10 75 GLY B C 1
ATOM 1576 O O . GLY B 1 76 ? 36.839 29.916 43.189 1.00 14.45 75 GLY B O 1
ATOM 1577 N N . MET B 1 77 ? 37.790 30.332 41.151 1.00 13.56 76 MET B N 1
ATOM 1578 C CA . MET B 1 77 ? 37.379 29.050 40.531 1.00 13.93 76 MET B CA 1
ATOM 1579 C C . MET B 1 77 ? 38.507 28.029 40.727 1.00 15.25 76 MET B C 1
ATOM 1580 O O . MET B 1 77 ? 39.627 28.226 40.209 1.00 15.17 76 MET B O 1
ATOM 1585 N N . THR B 1 78 ? 38.216 26.978 41.499 1.00 15.79 77 THR B N 1
ATOM 1586 C CA . THR B 1 78 ? 39.174 25.890 41.773 1.00 16.06 77 THR B CA 1
ATOM 1587 C C . THR B 1 78 ? 39.449 25.172 40.456 1.00 16.03 77 THR B C 1
ATOM 1588 O O . THR B 1 78 ? 38.518 24.864 39.718 1.00 14.42 77 THR B O 1
ATOM 1592 N N . ILE B 1 79 ? 40.724 24.872 40.198 1.00 13.94 78 ILE B N 1
ATOM 1593 C CA . ILE B 1 79 ? 41.085 23.972 39.079 1.00 15.36 78 ILE B CA 1
ATOM 1594 C C . ILE B 1 79 ? 40.684 22.553 39.496 1.00 15.83 78 ILE B C 1
ATOM 1595 O O . ILE B 1 79 ? 41.217 22.008 40.510 1.00 16.16 78 ILE B O 1
ATOM 1600 N N . THR B 1 80 ? 39.774 21.949 38.735 1.00 15.63 79 THR B N 1
ATOM 1601 C CA . THR B 1 80 ? 39.288 20.573 39.015 1.00 16.48 79 THR B CA 1
ATOM 1602 C C . THR B 1 80 ? 39.349 19.769 37.713 1.00 15.09 79 THR B C 1
ATOM 1603 O O . THR B 1 80 ? 39.190 20.346 36.589 1.00 14.04 79 THR B O 1
ATOM 1607 N N . GLU B 1 81 ? 39.427 18.452 37.850 1.00 15.94 80 GLU B N 1
ATOM 1608 C CA . GLU B 1 81 ? 39.353 17.555 36.676 1.00 17.19 80 GLU B CA 1
ATOM 1609 C C . GLU B 1 81 ? 37.987 17.719 35.994 1.00 16.26 80 GLU B C 1
ATOM 1610 O O . GLU B 1 81 ? 37.975 17.713 34.758 1.00 16.86 80 GLU B O 1
ATOM 1616 N N . GLU B 1 82 ? 36.899 17.889 36.750 1.00 16.86 81 GLU B N 1
ATOM 1617 C CA . GLU B 1 82 ? 35.558 18.094 36.128 1.00 16.61 81 GLU B CA 1
ATOM 1618 C C . GLU B 1 82 ? 35.579 19.339 35.229 1.00 15.46 81 GLU B C 1
ATOM 1619 O O . GLU B 1 82 ? 35.183 19.244 34.057 1.00 14.54 81 GLU B O 1
ATOM 1625 N N . ARG B 1 83 ? 36.077 20.477 35.724 1.00 14.23 82 ARG B N 1
ATOM 1626 C CA . ARG B 1 83 ? 36.114 21.726 34.917 1.00 14.45 82 ARG B CA 1
ATOM 1627 C C . ARG B 1 83 ? 37.106 21.600 33.754 1.00 14.60 82 ARG B C 1
ATOM 1628 O O . ARG B 1 83 ? 36.810 22.179 32.680 1.00 13.13 82 ARG B O 1
ATOM 1636 N N . LYS B 1 84 ? 38.181 20.798 33.894 1.00 14.65 83 LYS B N 1
ATOM 1637 C CA . LYS B 1 84 ? 39.183 20.656 32.806 1.00 16.09 83 LYS B CA 1
ATOM 1638 C C . LYS B 1 84 ? 38.559 19.889 31.641 1.00 15.25 83 LYS B C 1
ATOM 1639 O O . LYS B 1 84 ? 39.112 19.969 30.532 1.00 13.40 83 LYS B O 1
ATOM 1645 N N . LYS B 1 85 ? 37.405 19.249 31.842 1.00 14.85 84 LYS B N 1
ATOM 1646 C CA . LYS B 1 85 ? 36.750 18.558 30.706 1.00 14.54 84 LYS B CA 1
ATOM 1647 C C . LYS B 1 85 ? 36.260 19.593 29.693 1.00 19.03 84 LYS B C 1
ATOM 1648 O O . LYS B 1 85 ? 36.150 19.267 28.476 1.00 15.35 84 LYS B O 1
ATOM 1654 N N . VAL B 1 86 ? 35.926 20.798 30.169 1.00 16.30 85 VAL B N 1
ATOM 1655 C CA . VAL B 1 86 ? 35.172 21.769 29.319 1.00 15.71 85 VAL B CA 1
ATOM 1656 C C . VAL B 1 86 ? 35.973 23.048 29.043 1.00 16.97 85 VAL B C 1
ATOM 1657 O O . VAL B 1 86 ? 35.724 23.687 28.000 1.00 16.83 85 VAL B O 1
ATOM 1661 N N . VAL B 1 87 ? 36.891 23.437 29.940 1.00 17.43 86 VAL B N 1
ATOM 1662 C CA . VAL B 1 87 ? 37.707 24.679 29.773 1.00 16.14 86 VAL B CA 1
ATOM 1663 C C . VAL B 1 87 ? 39.176 24.377 30.066 1.00 14.42 86 VAL B C 1
ATOM 1664 O O . VAL B 1 87 ? 39.488 23.287 30.583 1.00 15.62 86 VAL B O 1
ATOM 1668 N N . ALA B 1 88 ? 40.055 25.263 29.597 1.00 15.15 87 ALA B N 1
ATOM 1669 C CA . ALA B 1 88 ? 41.481 25.347 29.958 1.00 15.84 87 ALA B CA 1
ATOM 1670 C C . ALA B 1 88 ? 41.631 26.233 31.194 1.00 16.30 87 ALA B C 1
ATOM 1671 O O . ALA B 1 88 ? 40.873 27.224 31.354 1.00 15.90 87 ALA B O 1
ATOM 1673 N N . PHE B 1 89 ? 42.602 25.908 32.047 1.00 14.12 88 PHE B N 1
ATOM 1674 C CA . PHE B 1 89 ? 42.983 26.788 33.176 1.00 13.09 88 PHE B CA 1
ATOM 1675 C C . PHE B 1 89 ? 44.407 27.279 32.963 1.00 15.26 88 PHE B C 1
ATOM 1676 O O . PHE B 1 89 ? 45.305 26.506 32.579 1.00 13.52 88 PHE B O 1
ATOM 1684 N N . SER B 1 90 ? 44.625 28.507 33.411 1.00 15.33 89 SER B N 1
ATOM 1685 C CA . SER B 1 90 ? 45.970 29.053 33.691 1.00 13.69 89 SER B CA 1
ATOM 1686 C C . SER B 1 90 ? 46.635 28.219 34.782 1.00 14.95 89 SER B C 1
ATOM 1687 O O . SER B 1 90 ? 45.983 27.442 35.527 1.00 14.44 89 SER B O 1
ATOM 1690 N N . ASP B 1 91 ? 47.923 28.485 34.950 1.00 15.83 90 ASP B N 1
ATOM 1691 C CA . ASP B 1 91 ? 48.631 28.073 36.183 1.00 15.33 90 ASP B CA 1
ATOM 1692 C C . ASP B 1 91 ? 47.835 28.625 37.350 1.00 16.22 90 ASP B C 1
ATOM 1693 O O . ASP B 1 91 ? 47.225 2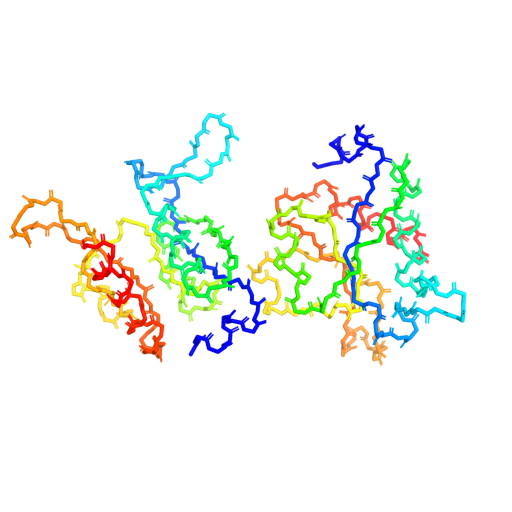9.693 37.267 1.00 16.09 90 ASP B O 1
ATOM 1698 N N . PRO B 1 92 ? 47.914 27.956 38.510 1.00 16.51 91 PRO B N 1
ATOM 1699 C CA . PRO B 1 92 ? 47.268 28.468 39.711 1.00 16.36 91 PRO B CA 1
ATOM 1700 C C . PRO B 1 92 ? 47.785 29.865 40.049 1.00 18.34 91 PRO B C 1
ATOM 1701 O O . PRO B 1 92 ? 48.998 30.083 39.949 1.00 16.78 91 PRO B O 1
ATOM 1705 N N . TYR B 1 93 ? 46.899 30.718 40.560 1.00 15.70 92 TYR B N 1
ATOM 1706 C CA . TYR B 1 93 ? 47.293 32.083 40.976 1.00 15.54 92 TYR B CA 1
ATOM 1707 C C . TYR B 1 93 ? 47.046 32.278 42.467 1.00 16.82 92 TYR B C 1
ATOM 1708 O O . TYR B 1 93 ? 47.386 33.334 43.001 1.00 16.50 92 TYR B O 1
ATOM 1717 N N . PHE B 1 94 ? 46.372 31.334 43.101 1.00 16.49 93 PHE B N 1
ATOM 1718 C CA . PHE B 1 94 ? 46.111 31.358 44.549 1.00 15.30 93 PHE B CA 1
ATOM 1719 C C . PHE B 1 94 ? 46.098 29.908 45.017 1.00 18.44 93 PHE B C 1
ATOM 1720 O O . PHE B 1 94 ? 45.436 29.057 44.408 1.00 18.47 93 PHE B O 1
ATOM 1728 N N . ASP B 1 95 ? 46.816 29.657 46.106 1.00 17.77 94 ASP B N 1
ATOM 1729 C CA . ASP B 1 95 ? 46.967 28.328 46.751 1.00 18.62 94 ASP B CA 1
ATOM 1730 C C . ASP B 1 95 ? 46.331 28.413 48.136 1.00 18.50 94 ASP B C 1
ATOM 1731 O O . ASP B 1 95 ? 46.885 29.124 49.003 1.00 19.53 94 ASP B O 1
ATOM 1736 N N . ALA B 1 96 ? 45.189 27.760 48.353 1.00 18.47 95 ALA B N 1
ATOM 1737 C CA . ALA B 1 96 ? 44.393 27.994 49.569 1.00 17.75 95 ALA B CA 1
ATOM 1738 C C . ALA B 1 96 ? 45.110 27.395 50.776 1.00 21.23 95 ALA B C 1
ATOM 1739 O O . ALA B 1 96 ? 44.973 27.965 51.871 1.00 19.50 95 ALA B O 1
ATOM 1741 N N . GLY B 1 97 ? 45.782 26.266 50.542 1.00 26.50 96 GLY B N 1
ATOM 1742 C CA . GLY B 1 97 ? 46.150 25.281 51.579 1.00 34.47 96 GLY B CA 1
ATOM 1743 C C . GLY B 1 97 ? 47.615 25.422 51.940 1.00 37.91 96 GLY B C 1
ATOM 1744 O O . GLY B 1 97 ? 47.975 25.060 53.077 1.00 41.99 96 GLY B O 1
ATOM 1745 N N . GLY B 1 98 ? 48.413 25.961 51.017 1.00 40.33 97 GLY B N 1
ATOM 1746 C CA . GLY B 1 98 ? 49.853 26.227 51.196 1.00 53.02 97 GLY B CA 1
ATOM 1747 C C . GLY B 1 98 ? 50.730 25.109 50.649 1.00 58.81 97 GLY B C 1
ATOM 1748 O O . GLY B 1 98 ? 51.901 25.400 50.296 1.00 65.69 97 GLY B O 1
ATOM 1749 N N . GLY B 1 99 ? 50.196 23.887 50.528 1.00 50.31 98 GLY B N 1
ATOM 1750 C CA . GLY B 1 99 ? 50.986 22.721 50.080 1.00 63.10 98 GLY B CA 1
ATOM 1751 C C . GLY B 1 99 ? 51.375 22.768 48.605 1.00 58.59 98 GLY B C 1
ATOM 1752 O O . GLY B 1 99 ? 52.006 21.796 48.151 1.00 60.17 98 GLY B O 1
ATOM 1753 N N . GLY B 1 100 ? 51.023 23.832 47.870 1.00 53.28 99 GLY B N 1
ATOM 1754 C CA . GLY B 1 100 ? 50.585 23.715 46.464 1.00 54.26 99 GLY B CA 1
ATOM 1755 C C . GLY B 1 100 ? 49.461 22.692 46.382 1.00 53.98 99 GLY B C 1
ATOM 1756 O O . GLY B 1 100 ? 49.282 22.040 45.324 1.00 57.23 99 GLY B O 1
ATOM 1757 N N . SER B 1 101 ? 48.763 22.540 47.510 1.00 52.29 100 SER B N 1
ATOM 1758 C CA . SER B 1 101 ? 47.790 21.461 47.806 1.00 50.59 100 SER B CA 1
ATOM 1759 C C . SER B 1 101 ? 46.508 22.115 48.333 1.00 50.04 100 SER B C 1
ATOM 1760 O O . SER B 1 101 ? 46.503 23.353 48.578 1.00 51.88 100 SER B O 1
ATOM 1763 N N . GLY B 1 102 ? 45.436 21.325 48.431 1.00 37.75 101 GLY B N 1
ATOM 1764 C CA . GLY B 1 102 ? 44.068 21.841 48.575 1.00 37.75 101 GLY B CA 1
ATOM 1765 C C . GLY B 1 102 ? 43.739 22.729 47.389 1.00 27.90 101 GLY B C 1
ATOM 1766 O O . GLY B 1 102 ? 44.465 22.641 46.376 1.00 33.13 101 GLY B O 1
ATOM 1767 N N . GLU B 1 103 ? 42.676 23.522 47.507 1.00 29.00 102 GLU B N 1
ATOM 1768 C CA . GLU B 1 103 ? 42.078 24.271 46.367 1.00 26.47 102 GLU B CA 1
ATOM 1769 C C . GLU B 1 103 ? 43.179 25.153 45.751 1.00 24.70 102 GLU B C 1
ATOM 1770 O O . GLU B 1 103 ? 43.857 25.892 46.508 1.00 23.40 102 GLU B O 1
ATOM 1776 N N . GLN B 1 104 ? 43.355 25.101 44.427 1.00 19.30 103 GLN B N 1
ATOM 1777 C CA . GLN B 1 104 ? 44.174 26.117 43.720 1.00 20.85 103 GLN B CA 1
ATOM 1778 C C . GLN B 1 104 ? 43.253 26.829 42.742 1.00 15.90 103 GLN B C 1
ATOM 1779 O O . GLN B 1 104 ? 42.543 26.132 41.976 1.00 16.27 103 GLN B O 1
ATOM 1785 N N . TYR B 1 105 ? 43.241 28.155 42.789 1.00 15.62 104 TYR B N 1
ATOM 1786 C CA . TYR B 1 105 ? 42.386 28.919 41.846 1.00 13.41 104 TYR B CA 1
ATOM 1787 C C . TYR B 1 105 ? 43.141 29.122 40.540 1.00 12.26 104 TYR B C 1
ATOM 1788 O O . TYR B 1 105 ? 44.356 29.376 40.528 1.00 13.78 104 TYR B O 1
ATOM 1797 N N . GLY B 1 106 ? 42.398 29.029 39.446 1.00 12.75 105 GLY B N 1
ATOM 1798 C CA . GLY B 1 106 ? 42.923 29.266 38.096 1.00 13.10 105 GLY B CA 1
ATOM 1799 C C . GLY B 1 106 ? 41.990 30.146 37.290 1.00 13.74 105 GLY B C 1
ATOM 1800 O O . GLY B 1 106 ? 40.776 30.274 37.607 1.00 12.63 105 GLY B O 1
ATOM 1801 N N . ILE B 1 107 ? 42.536 30.725 36.224 1.00 12.34 106 ILE B N 1
ATOM 1802 C CA . ILE B 1 107 ? 41.770 31.543 35.250 1.00 14.05 106 ILE B CA 1
ATOM 1803 C C . ILE B 1 107 ? 41.305 30.594 34.153 1.00 14.18 106 ILE B C 1
ATOM 1804 O O . ILE B 1 107 ? 42.155 29.878 33.605 1.00 13.66 106 ILE B O 1
ATOM 1809 N N . ALA B 1 108 ? 39.991 30.518 33.935 1.00 13.24 107 ALA B N 1
ATOM 1810 C CA . ALA B 1 108 ? 39.426 29.639 32.899 1.00 12.47 107 ALA B CA 1
ATOM 1811 C C . ALA B 1 108 ? 39.407 30.407 31.568 1.00 13.82 107 ALA B C 1
ATOM 1812 O O . ALA B 1 108 ? 38.991 31.595 31.533 1.00 13.67 107 ALA B O 1
ATOM 1814 N N . VAL B 1 109 ? 39.779 29.688 30.523 1.00 13.67 108 VAL B N 1
ATOM 1815 C CA . VAL B 1 109 ? 39.899 30.130 29.109 1.00 14.92 108 VAL B CA 1
ATOM 1816 C C . VAL B 1 109 ? 39.271 29.045 28.221 1.00 14.48 108 VAL B C 1
ATOM 1817 O O . VAL B 1 109 ? 39.376 27.863 28.576 1.00 14.97 108 VAL B O 1
ATOM 1821 N N . ARG B 1 110 ? 38.570 29.429 27.149 1.00 15.79 109 ARG B N 1
ATOM 1822 C CA . ARG B 1 110 ? 38.135 28.445 26.132 1.00 14.82 109 ARG B CA 1
ATOM 1823 C C . ARG B 1 110 ? 39.387 27.686 25.691 1.00 15.70 109 ARG B C 1
ATOM 1824 O O . ARG B 1 110 ? 40.455 28.319 25.495 1.00 14.58 109 ARG B O 1
ATOM 1832 N N . LYS B 1 111 ? 39.242 26.369 25.485 1.00 15.09 110 LYS B N 1
ATOM 1833 C CA . LYS B 1 111 ? 40.393 25.536 25.071 1.00 15.44 110 LYS B CA 1
ATOM 1834 C C . LYS B 1 111 ? 40.966 26.017 23.740 1.00 16.63 110 LYS B C 1
ATOM 1835 O O . LYS B 1 111 ? 42.166 25.820 23.548 1.00 17.36 110 LYS B O 1
ATOM 1841 N N . GLU B 1 112 ? 40.179 26.649 22.866 1.00 19.00 111 GLU B N 1
ATOM 1842 C CA . GLU B 1 112 ? 40.725 27.071 21.543 1.00 19.13 111 GLU B CA 1
ATOM 1843 C C . GLU B 1 112 ? 41.606 28.311 21.701 1.00 18.25 111 GLU B C 1
ATOM 1844 O O . GLU B 1 112 ? 42.408 28.560 20.798 1.00 17.87 111 GLU B O 1
ATOM 1850 N N . ASP B 1 113 ? 41.536 29.057 22.804 1.00 18.02 112 ASP B N 1
ATOM 1851 C CA . ASP B 1 113 ? 42.212 30.382 22.921 1.00 17.85 112 ASP B CA 1
ATOM 1852 C C . ASP B 1 113 ? 43.609 30.189 23.519 1.00 18.02 112 ASP B C 1
ATOM 1853 O O . ASP B 1 113 ? 43.896 30.690 24.609 1.00 18.52 112 ASP B O 1
ATOM 1858 N N . THR B 1 114 ? 44.479 29.498 22.793 1.00 18.32 113 THR B N 1
ATOM 1859 C CA . THR B 1 114 ? 45.797 29.051 23.303 1.00 18.59 113 THR B CA 1
ATOM 1860 C C . THR B 1 114 ? 46.720 30.261 23.491 1.00 16.43 113 THR B C 1
ATOM 1861 O O . THR B 1 114 ? 47.496 30.261 24.449 1.00 18.06 113 THR B O 1
ATOM 1865 N N . ASP B 1 115 ? 46.659 31.247 22.591 1.00 17.18 114 ASP B N 1
ATOM 1866 C CA . ASP B 1 115 ? 47.563 32.415 22.670 1.00 18.61 114 ASP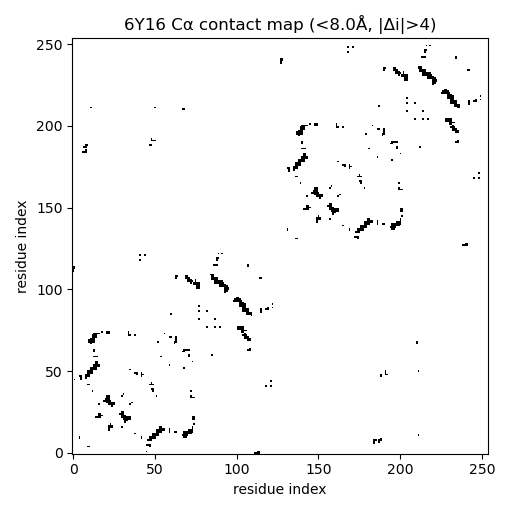 B CA 1
ATOM 1867 C C . ASP B 1 115 ? 47.203 33.160 23.960 1.00 16.64 114 ASP B C 1
ATOM 1868 O O . ASP B 1 115 ? 48.119 33.539 24.692 1.00 16.98 114 ASP B O 1
ATOM 1873 N N . LEU B 1 116 ? 45.909 33.330 24.248 1.00 15.47 115 LEU B N 1
ATOM 1874 C CA . LEU B 1 116 ? 45.417 34.054 25.445 1.00 15.76 115 LEU B CA 1
ATOM 1875 C C . LEU B 1 116 ? 45.896 33.331 26.713 1.00 14.50 115 LEU B C 1
ATOM 1876 O O . LEU B 1 116 ? 46.382 33.979 27.648 1.00 14.44 115 LEU B O 1
ATOM 1881 N N . LEU B 1 117 ? 45.853 32.003 26.713 1.00 16.26 116 LEU B N 1
ATOM 1882 C CA . LEU B 1 117 ? 46.244 31.210 27.904 1.00 14.75 116 LEU B CA 1
ATOM 1883 C C . LEU B 1 117 ? 47.758 31.382 28.124 1.00 15.52 116 LEU B C 1
ATOM 1884 O O . LEU B 1 117 ? 48.152 31.617 29.269 1.00 15.29 116 LEU B O 1
ATOM 1889 N N . GLU B 1 118 ? 48.543 31.283 27.053 1.00 17.91 117 GLU B N 1
ATOM 1890 C CA . GLU B 1 118 ? 50.025 31.445 27.060 1.00 19.50 117 GLU B CA 1
ATOM 1891 C C . GLU B 1 118 ? 50.375 32.816 27.630 1.00 17.47 117 GLU B C 1
ATOM 1892 O O . GLU B 1 118 ? 51.174 32.909 28.585 1.00 18.01 117 GLU B O 1
ATOM 1898 N N . PHE B 1 119 ? 49.674 33.853 27.176 1.00 17.12 118 PHE B N 1
ATOM 1899 C CA . PHE B 1 119 ? 49.919 35.240 27.622 1.00 16.84 118 PHE B CA 1
ATOM 1900 C C . PHE B 1 119 ? 49.556 35.343 29.108 1.00 16.51 118 PHE B C 1
ATOM 1901 O O . PHE B 1 119 ? 50.356 35.918 29.875 1.00 15.20 118 PHE B O 1
ATOM 1909 N N . ILE B 1 120 ? 48.389 34.823 29.525 1.00 16.05 119 ILE B N 1
ATOM 1910 C CA . ILE B 1 120 ? 47.988 34.872 30.958 1.00 15.10 119 ILE B CA 1
ATOM 1911 C C . ILE B 1 120 ? 49.045 34.169 31.826 1.00 16.02 119 ILE B C 1
ATOM 1912 O O . ILE B 1 120 ? 49.414 34.693 32.901 1.00 16.32 119 ILE B O 1
ATOM 1917 N N . ASN B 1 121 ? 49.519 33.002 31.409 1.00 15.62 120 ASN B N 1
ATOM 1918 C CA . ASN B 1 121 ? 50.547 32.298 32.213 1.00 16.88 120 ASN B CA 1
ATOM 1919 C C . ASN B 1 121 ? 51.819 33.150 32.303 1.00 17.90 120 ASN B C 1
ATOM 1920 O O . ASN B 1 121 ? 52.385 33.209 33.412 1.00 16.55 120 ASN B O 1
ATOM 1925 N N . SER B 1 122 ? 52.195 33.885 31.245 1.00 18.20 121 SER B N 1
ATOM 1926 C CA . SER B 1 122 ? 53.365 34.806 31.309 1.00 18.60 121 SER B CA 1
ATOM 1927 C C . SER B 1 122 ? 53.146 35.926 32.315 1.00 17.70 121 SER B C 1
ATOM 1928 O O . SER B 1 122 ? 54.091 36.313 32.997 1.00 17.90 121 SER B O 1
ATOM 1931 N N . VAL B 1 123 ? 51.938 36.478 32.354 1.00 16.55 122 VAL B N 1
ATOM 1932 C CA . VAL B 1 123 ? 51.586 37.574 33.296 1.00 18.84 122 VAL B CA 1
ATOM 1933 C C . VAL B 1 123 ? 51.670 37.059 34.727 1.00 18.06 122 VAL B C 1
ATOM 1934 O O . VAL B 1 123 ? 52.213 37.793 35.588 1.00 17.88 122 VAL B O 1
ATOM 1938 N N . LEU B 1 124 ? 51.136 35.859 34.967 1.00 16.78 123 LEU B N 1
ATOM 1939 C CA . LEU B 1 124 ? 51.171 35.251 36.316 1.00 17.35 123 LEU B CA 1
ATOM 1940 C C . LEU B 1 124 ? 52.629 35.071 36.780 1.00 15.63 123 LEU B C 1
ATOM 1941 O O . LEU B 1 124 ? 52.915 35.398 37.934 1.00 16.34 123 LEU B O 1
ATOM 1946 N N . ARG B 1 125 ? 53.536 34.661 35.900 1.00 19.52 124 ARG B N 1
ATOM 1947 C CA . ARG B 1 125 ? 54.977 34.482 36.268 1.00 20.20 124 ARG B CA 1
ATOM 1948 C C . ARG B 1 125 ? 55.561 35.848 36.625 1.00 20.68 124 ARG B C 1
ATOM 1949 O O . ARG B 1 125 ? 56.294 35.996 37.633 1.00 21.25 124 ARG B O 1
ATOM 1957 N N . GLU B 1 126 ? 55.204 36.874 35.858 1.00 21.90 125 GLU B N 1
ATOM 1958 C CA . GLU B 1 126 ? 55.689 38.255 36.102 1.00 22.82 125 GLU B CA 1
ATOM 1959 C C . GLU B 1 126 ? 55.101 38.763 37.428 1.00 23.04 125 GLU B C 1
ATOM 1960 O O . GLU B 1 126 ? 55.809 39.405 38.188 1.00 22.05 125 GLU B O 1
ATOM 1966 N N . LEU B 1 127 ? 53.849 38.429 37.768 1.00 24.03 126 LEU B N 1
ATOM 1967 C CA . LEU B 1 127 ? 53.252 38.970 39.010 1.00 21.94 126 LEU B CA 1
ATOM 1968 C C . LEU B 1 127 ? 53.862 38.254 40.210 1.00 25.74 126 LEU B C 1
ATOM 1969 O O . LEU B 1 127 ? 54.039 38.926 41.240 1.00 26.97 126 LEU B O 1
ATOM 1974 N N . LYS B 1 128 ? 54.138 36.958 40.078 1.00 26.57 127 LYS B N 1
ATOM 1975 C CA . LYS B 1 128 ? 54.887 36.189 41.110 1.00 34.31 127 LYS B CA 1
ATOM 1976 C C . LYS B 1 128 ? 56.297 36.773 41.209 1.00 30.04 127 LYS B C 1
ATOM 1977 O O . LYS B 1 128 ? 56.644 37.076 42.351 1.00 36.95 127 LYS B O 1
#

Nearest PDB structures (foldseek):
  6gpc-assembly1_A  TM=1.007E+00  e=8.688E-26  Thermotoga maritima MSB8
  7a99-assembly1_A  TM=1.003E+00  e=7.139E-26  Thermotoga maritima
  6q3u-assembly1_A  TM=9.505E-01  e=6.379E-22  Thermotoga maritima MSB8
  5tuj-assembly1_C  TM=9.216E-01  e=1.003E-15  unidentified
  5t0w-assembly4_D  TM=9.156E-01  e=1.003E-15  synthetic construct

InterPro domains:
  IPR001320 Ionotropic glutamate receptor, C-terminal [SM00079] (29-246)
  IPR001638 Solute-binding protein family 3/N-terminal domain of MltF [PF00497] (30-245)
  IPR001638 Solute-binding protein family 3/N-terminal domain of MltF [SM00062] (29-246)